Protein AF-0000000076685102 (afdb_homodimer)

Structure (mmCIF, N/CA/C/O backbone):
data_AF-0000000076685102-model_v1
#
loop_
_entity.id
_entity.type
_entity.pdbx_description
1 polymer Monooxygenase
#
loop_
_atom_site.group_PDB
_atom_site.id
_atom_site.type_symbol
_atom_site.label_atom_id
_atom_site.label_alt_id
_atom_site.label_comp_id
_atom_site.label_asym_id
_atom_site.label_entity_id
_atom_site.label_seq_id
_atom_site.pdbx_PDB_ins_code
_atom_site.Cartn_x
_atom_site.Cartn_y
_atom_site.Cartn_z
_atom_site.occupancy
_atom_site.B_iso_or_equiv
_atom_site.auth_seq_id
_atom_site.auth_comp_id
_atom_site.auth_asym_id
_atom_site.auth_atom_id
_atom_site.pdbx_PDB_model_num
ATOM 1 N N . MET A 1 1 ? -17.406 1.762 -2.258 1 85.38 1 MET A N 1
ATOM 2 C CA . MET A 1 1 ? -16.078 2.078 -1.734 1 85.38 1 MET A CA 1
ATOM 3 C C . MET A 1 1 ? -15.062 1.034 -2.174 1 85.38 1 MET A C 1
ATOM 5 O O . MET A 1 1 ? -15.305 -0.168 -2.062 1 85.38 1 MET A O 1
ATOM 9 N N . SER A 1 2 ? -14.031 1.399 -2.789 1 97.19 2 SER A N 1
ATOM 10 C CA . SER A 1 2 ? -13.062 0.406 -3.24 1 97.19 2 SER A CA 1
ATOM 11 C C . SER A 1 2 ? -12.25 -0.15 -2.072 1 97.19 2 SER A C 1
ATOM 13 O O . SER A 1 2 ? -12.305 0.388 -0.964 1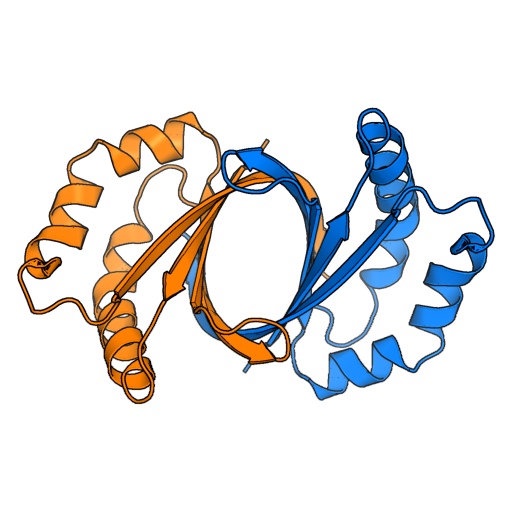 97.19 2 SER A O 1
ATOM 15 N N . ILE A 1 3 ? -11.695 -1.31 -2.287 1 98.69 3 ILE A N 1
ATOM 16 C CA . ILE A 1 3 ? -10.906 -1.946 -1.239 1 98.69 3 ILE A CA 1
ATOM 17 C C . ILE A 1 3 ? -9.516 -2.27 -1.77 1 98.69 3 ILE A C 1
ATOM 19 O O . ILE A 1 3 ? -9.312 -2.375 -2.982 1 98.69 3 ILE A O 1
ATOM 23 N N . VAL A 1 4 ? -8.617 -2.34 -0.842 1 98.75 4 VAL A N 1
ATOM 24 C CA . VAL A 1 4 ? -7.242 -2.711 -1.148 1 98.75 4 VAL A CA 1
ATOM 25 C C . VAL A 1 4 ? -6.863 -3.975 -0.38 1 98.75 4 VAL A C 1
ATOM 27 O O . VAL A 1 4 ? -7.191 -4.113 0.801 1 98.75 4 VAL A O 1
ATOM 30 N N . LYS A 1 5 ? -6.289 -4.926 -1.067 1 98.5 5 LYS A N 1
ATOM 31 C CA . LYS A 1 5 ? -5.645 -6.098 -0.487 1 98.5 5 LYS A CA 1
ATOM 32 C C . LYS A 1 5 ? -4.137 -6.07 -0.718 1 98.5 5 LYS A C 1
ATOM 34 O O . LYS A 1 5 ? -3.682 -5.926 -1.854 1 98.5 5 LYS A O 1
ATOM 39 N N . ILE A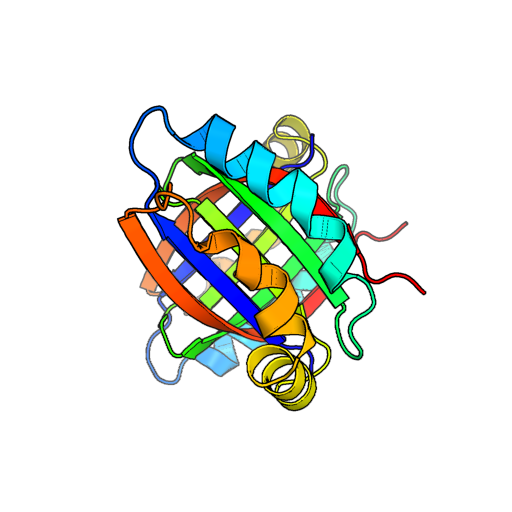 1 6 ? -3.396 -6.098 0.384 1 98.62 6 ILE A N 1
ATOM 40 C CA . ILE A 1 6 ? -1.944 -6.184 0.283 1 98.62 6 ILE A CA 1
ATOM 41 C C . ILE A 1 6 ? -1.476 -7.555 0.764 1 98.62 6 ILE A C 1
ATOM 43 O O . ILE A 1 6 ? -1.677 -7.914 1.926 1 98.62 6 ILE A O 1
ATOM 47 N N . ASN A 1 7 ? -0.924 -8.32 -0.13 1 97.75 7 ASN A N 1
ATOM 48 C CA . ASN A 1 7 ? -0.204 -9.523 0.281 1 97.75 7 ASN A CA 1
ATOM 49 C C . ASN A 1 7 ? 1.263 -9.219 0.579 1 97.75 7 ASN A C 1
ATOM 51 O O . ASN A 1 7 ? 2.035 -8.914 -0.33 1 97.75 7 ASN A O 1
ATOM 55 N N . ALA A 1 8 ? 1.642 -9.273 1.829 1 98.31 8 ALA A N 1
ATOM 56 C CA . ALA A 1 8 ? 3.025 -9.078 2.25 1 98.31 8 ALA A CA 1
ATOM 57 C C . ALA A 1 8 ? 3.797 -10.391 2.244 1 98.31 8 ALA A C 1
ATOM 59 O O . ALA A 1 8 ? 3.549 -11.266 3.076 1 98.31 8 ALA A O 1
ATOM 60 N N . ILE A 1 9 ? 4.754 -10.477 1.364 1 97.62 9 ILE A N 1
ATOM 61 C CA . ILE A 1 9 ? 5.398 -11.766 1.136 1 97.62 9 ILE A CA 1
ATOM 62 C C . ILE A 1 9 ? 6.852 -11.703 1.601 1 97.62 9 ILE A C 1
ATOM 64 O O . ILE A 1 9 ? 7.57 -10.75 1.286 1 97.62 9 ILE A O 1
ATOM 68 N N . THR A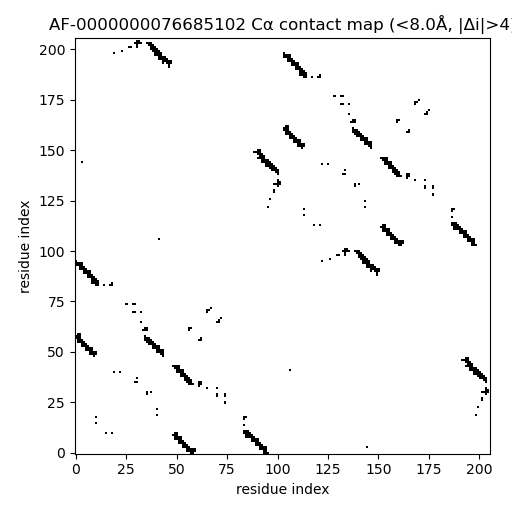 1 10 ? 7.227 -12.68 2.412 1 97.88 10 THR A N 1
ATOM 69 C CA . THR A 1 10 ? 8.617 -12.844 2.832 1 97.88 10 THR A CA 1
ATOM 70 C C . THR A 1 10 ? 9.422 -13.578 1.765 1 97.88 10 THR A C 1
ATOM 72 O O . THR A 1 10 ? 9.086 -14.703 1.394 1 97.88 10 THR A O 1
ATOM 75 N N . VAL A 1 11 ? 10.406 -12.898 1.296 1 97 11 VAL A N 1
ATOM 76 C CA . VAL A 1 11 ? 11.25 -13.438 0.236 1 97 11 VAL A CA 1
ATOM 77 C C . VAL A 1 11 ? 12.688 -13.547 0.729 1 97 11 VAL A C 1
ATOM 79 O O . VAL A 1 11 ? 13.289 -12.539 1.128 1 97 11 VAL A O 1
ATOM 82 N N . PRO A 1 12 ? 13.234 -14.719 0.733 1 94.56 12 PRO A N 1
ATOM 83 C CA . PRO A 1 12 ? 14.625 -14.875 1.169 1 94.56 12 PRO A CA 1
ATOM 84 C C . PRO A 1 12 ? 15.594 -14.023 0.349 1 94.56 12 PRO A C 1
ATOM 86 O O . PRO A 1 12 ? 15.336 -13.742 -0.823 1 94.56 12 PRO A O 1
ATOM 89 N N . GLU A 1 13 ? 16.688 -13.773 1.091 1 92 13 GLU A N 1
ATOM 90 C CA . GLU A 1 13 ? 17.719 -13.008 0.413 1 92 13 GLU A CA 1
ATOM 91 C C . GLU A 1 13 ? 18.156 -13.688 -0.882 1 92 13 GLU A C 1
ATOM 93 O O . GLU A 1 13 ? 18.344 -14.906 -0.919 1 92 13 GLU A O 1
ATOM 98 N N . GLY A 1 14 ? 18.234 -12.922 -1.984 1 92.88 14 GLY A N 1
ATOM 99 C CA . GLY A 1 14 ? 18.703 -13.445 -3.258 1 92.88 14 GLY A CA 1
ATOM 100 C C . GLY A 1 14 ? 17.578 -13.969 -4.141 1 92.88 14 GLY A C 1
ATOM 101 O O . GLY A 1 14 ? 17.812 -14.32 -5.301 1 92.88 14 GLY A O 1
ATOM 102 N N . SER A 1 15 ? 16.359 -13.977 -3.615 1 94.69 15 SER A N 1
ATOM 103 C CA . SER A 1 15 ? 15.266 -14.57 -4.367 1 94.69 15 SER A CA 1
ATOM 104 C C . SER A 1 15 ? 14.352 -13.5 -4.953 1 94.69 15 SER A C 1
ATOM 106 O O . SER A 1 15 ? 13.328 -13.82 -5.566 1 94.69 15 SER A O 1
ATOM 108 N N . GLY A 1 16 ? 14.68 -12.297 -4.777 1 95.44 16 GLY A N 1
ATOM 109 C CA . GLY A 1 16 ? 13.844 -11.195 -5.234 1 95.44 16 GLY A CA 1
ATOM 110 C C . GLY A 1 16 ? 13.648 -11.18 -6.738 1 95.44 16 GLY A C 1
ATOM 111 O O . GLY A 1 16 ? 12.523 -11.031 -7.223 1 95.44 16 GLY A O 1
ATOM 112 N N . GLU A 1 17 ? 14.719 -11.367 -7.453 1 95.19 17 GLU A N 1
ATOM 113 C CA . GLU A 1 17 ? 14.672 -11.328 -8.914 1 95.19 17 GLU A CA 1
ATOM 114 C C . GLU A 1 17 ? 13.766 -12.422 -9.461 1 95.19 17 GLU A C 1
ATOM 116 O O . GLU A 1 17 ? 13 -12.188 -10.406 1 95.19 17 GLU A O 1
ATOM 121 N N . GLU A 1 18 ? 13.945 -13.586 -8.922 1 94.5 18 GLU A N 1
ATOM 122 C CA . GLU A 1 18 ? 13.102 -14.688 -9.367 1 94.5 18 GLU A CA 1
ATOM 123 C C . GLU A 1 18 ? 11.625 -14.398 -9.094 1 94.5 18 GLU A C 1
ATOM 125 O O . GLU A 1 18 ? 10.766 -14.664 -9.938 1 94.5 18 GLU A O 1
ATOM 130 N N . LEU A 1 19 ? 11.32 -13.875 -7.941 1 95 19 LEU A N 1
ATOM 131 C CA . LEU A 1 19 ? 9.953 -13.492 -7.621 1 95 19 LEU A CA 1
ATOM 132 C C . LEU A 1 19 ? 9.406 -12.516 -8.664 1 95 19 LEU A C 1
ATOM 134 O O . LEU A 1 19 ? 8.305 -12.711 -9.188 1 95 19 LEU A O 1
ATOM 138 N N . GLU A 1 20 ? 10.148 -11.469 -8.922 1 96.19 20 GLU A N 1
ATOM 139 C CA . GLU A 1 20 ? 9.719 -10.43 -9.844 1 96.19 20 GLU A CA 1
ATOM 140 C C . GLU A 1 20 ? 9.484 -11 -11.242 1 96.19 20 GLU A C 1
ATOM 142 O O . GLU A 1 20 ? 8.523 -10.625 -11.914 1 96.19 20 GLU A O 1
ATOM 147 N N . ARG A 1 21 ? 10.305 -11.914 -11.672 1 92.75 21 ARG A N 1
ATOM 148 C CA . ARG A 1 21 ? 10.141 -12.555 -12.977 1 92.75 21 ARG A CA 1
ATOM 149 C C . ARG A 1 21 ? 8.828 -13.328 -13.047 1 92.75 21 ARG A C 1
ATOM 151 O O . ARG A 1 21 ? 8.117 -13.273 -14.047 1 92.75 21 ARG A O 1
ATOM 158 N N . ARG A 1 22 ? 8.586 -14.008 -12.023 1 90.19 22 ARG A N 1
ATOM 159 C CA . ARG A 1 22 ? 7.363 -14.805 -12 1 90.19 22 ARG A CA 1
ATOM 160 C C . ARG A 1 22 ? 6.125 -13.914 -12.062 1 90.19 22 ARG A C 1
ATOM 162 O O . ARG A 1 22 ? 5.164 -14.234 -12.766 1 90.19 22 ARG A O 1
ATOM 169 N N . PHE A 1 23 ? 6.105 -12.891 -11.305 1 90.69 23 PHE A N 1
ATOM 170 C CA . PHE A 1 23 ? 4.961 -11.984 -11.305 1 90.69 23 PHE A CA 1
ATOM 171 C C . PHE A 1 23 ? 4.789 -11.328 -12.664 1 90.69 23 PHE A C 1
ATOM 173 O O . PHE A 1 23 ? 3.666 -11.125 -13.125 1 90.69 23 PHE A O 1
ATOM 180 N N . ALA A 1 24 ? 5.875 -10.977 -13.297 1 89 24 ALA A N 1
ATOM 181 C CA . ALA A 1 24 ? 5.809 -10.367 -14.625 1 89 24 ALA A CA 1
ATOM 182 C C . ALA A 1 24 ? 5.129 -11.305 -15.625 1 89 24 ALA A C 1
ATOM 184 O O . ALA A 1 24 ? 4.402 -10.852 -16.516 1 89 24 ALA A O 1
ATOM 185 N N . GLY A 1 25 ? 5.312 -12.57 -15.484 1 83.81 25 GLY A N 1
ATOM 186 C CA . GLY A 1 25 ? 4.727 -13.555 -16.391 1 83.81 25 GLY A CA 1
ATOM 187 C C . GLY A 1 25 ? 3.246 -13.773 -16.141 1 83.81 25 GLY A C 1
ATOM 188 O O . GLY A 1 25 ? 2.529 -14.227 -17.047 1 83.81 25 GLY A O 1
ATOM 189 N N . ASN A 1 26 ? 2.754 -13.43 -14.953 1 80 26 ASN A N 1
ATOM 190 C CA . ASN A 1 26 ? 1.376 -13.734 -14.578 1 80 26 ASN A CA 1
ATOM 191 C C . ASN A 1 26 ? 0.511 -12.477 -14.547 1 80 26 ASN A C 1
ATOM 193 O O . ASN A 1 26 ? -0.708 -12.562 -14.391 1 80 26 ASN A O 1
ATOM 197 N N . ALA A 1 27 ? 1.064 -11.367 -14.695 1 76.12 27 ALA A N 1
ATOM 198 C CA . ALA A 1 27 ? 0.397 -10.078 -14.516 1 76.12 27 ALA A CA 1
ATOM 199 C C . ALA A 1 27 ? -0.755 -9.914 -15.508 1 76.12 27 ALA A C 1
ATOM 201 O O . ALA A 1 27 ? -1.788 -9.328 -15.172 1 76.12 27 ALA A O 1
ATOM 202 N N . SER A 1 28 ? -0.699 -10.453 -16.625 1 76 28 SER A N 1
ATOM 203 C CA . SER A 1 28 ? -1.699 -10.266 -17.672 1 76 28 SER A CA 1
ATOM 204 C C . SER A 1 28 ? -2.988 -11.008 -17.344 1 76 28 SER A C 1
ATOM 206 O O . SER A 1 28 ? -4.07 -10.609 -17.781 1 76 28 SER A O 1
ATOM 208 N N . LYS A 1 29 ? -2.99 -11.977 -16.531 1 78.56 29 LYS A N 1
ATOM 209 C CA . LYS A 1 29 ? -4.148 -12.828 -16.281 1 78.56 29 LYS A CA 1
ATOM 210 C C . LYS A 1 29 ? -5.168 -12.133 -15.383 1 78.56 29 LYS A C 1
ATOM 212 O O . LYS A 1 29 ? -6.371 -12.375 -15.492 1 78.56 29 LYS A O 1
ATOM 217 N N . ILE A 1 30 ? -4.777 -11.195 -14.656 1 84.06 30 ILE A N 1
ATOM 218 C CA . ILE A 1 30 ? -5.66 -10.617 -13.648 1 84.06 30 ILE A CA 1
ATOM 219 C C . ILE A 1 30 ? -6.312 -9.352 -14.203 1 84.06 30 ILE A C 1
ATOM 221 O O . ILE A 1 30 ? -7.34 -8.898 -13.688 1 84.06 30 ILE A O 1
ATOM 225 N N . SER A 1 31 ? -5.809 -8.812 -15.266 1 87.06 31 SER A N 1
ATOM 226 C CA . SER A 1 31 ? -6.223 -7.508 -15.766 1 87.06 31 SER A CA 1
ATOM 227 C C . SER A 1 31 ? -7.637 -7.551 -16.328 1 87.06 31 SER A C 1
ATOM 229 O O . SER A 1 31 ? -8.273 -6.508 -16.516 1 87.06 31 SER A O 1
ATOM 231 N N . GLN A 1 32 ? -8.164 -8.734 -16.516 1 87.38 32 GLN A N 1
ATOM 232 C CA . GLN A 1 32 ? -9.477 -8.852 -17.141 1 87.38 32 GLN A CA 1
ATOM 233 C C . GLN A 1 32 ? -10.531 -9.289 -16.125 1 87.38 32 GLN A C 1
ATOM 235 O O . GLN A 1 32 ? -11.703 -9.469 -16.484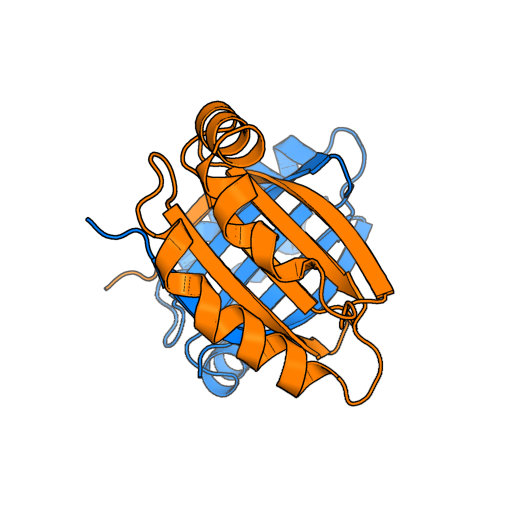 1 87.38 32 GLN A O 1
ATOM 240 N N . VAL A 1 33 ? -10.148 -9.414 -15.008 1 90.19 33 VAL A N 1
ATOM 241 C CA . VAL A 1 33 ? -11.078 -9.867 -13.977 1 90.19 33 VAL A CA 1
ATOM 242 C C . VAL A 1 33 ? -12.047 -8.742 -13.625 1 90.19 33 VAL A C 1
ATOM 244 O O . VAL A 1 33 ? -11.625 -7.629 -13.32 1 90.19 33 VAL A O 1
ATOM 247 N N . PRO A 1 34 ? -13.352 -9.047 -13.648 1 93.38 34 PRO A N 1
ATOM 248 C CA . PRO A 1 34 ? -14.328 -8.023 -13.281 1 93.38 34 PRO A CA 1
ATOM 249 C C . PRO A 1 34 ? -14.086 -7.457 -11.883 1 93.38 34 PRO A C 1
ATOM 251 O O . PRO A 1 34 ? -13.875 -8.211 -10.938 1 93.38 34 PRO A O 1
ATOM 254 N N . GLY A 1 35 ? -14.18 -6.129 -11.828 1 95.62 35 GLY A N 1
ATOM 255 C CA . GLY A 1 35 ? -14.031 -5.457 -10.547 1 95.62 35 GLY A CA 1
ATOM 256 C C . GLY A 1 35 ? -12.586 -5.195 -10.18 1 95.62 35 GLY A C 1
ATOM 257 O O . GLY A 1 35 ? -12.305 -4.488 -9.211 1 95.62 35 GLY A O 1
ATOM 258 N N . PHE A 1 36 ? -11.711 -5.781 -10.93 1 95.5 36 PHE A N 1
ATOM 259 C CA . PHE A 1 36 ? -10.289 -5.512 -10.75 1 95.5 36 PHE A CA 1
ATOM 260 C C . PHE A 1 36 ? -9.953 -4.086 -11.172 1 95.5 36 PHE A C 1
ATOM 262 O O . PHE A 1 36 ? -10.375 -3.629 -12.234 1 95.5 36 PHE A O 1
ATOM 269 N N . VAL A 1 37 ? -9.203 -3.344 -10.266 1 96.62 37 VAL A N 1
ATOM 270 C CA . VAL A 1 37 ? -8.836 -1.964 -10.562 1 96.62 37 VAL A CA 1
ATOM 271 C C . VAL A 1 37 ? -7.363 -1.895 -10.969 1 96.62 37 VAL A C 1
ATOM 273 O O . VAL A 1 37 ? -7.012 -1.245 -11.953 1 96.62 37 VAL A O 1
ATOM 276 N N . GLY A 1 38 ? -6.516 -2.629 -10.227 1 95.25 38 GLY A N 1
ATOM 277 C CA . GLY A 1 38 ? -5.098 -2.629 -10.555 1 95.25 38 GLY A CA 1
ATOM 278 C C . GLY A 1 38 ? -4.254 -3.375 -9.539 1 95.25 38 GLY A C 1
ATOM 279 O O . GLY A 1 38 ? -4.75 -3.77 -8.477 1 95.25 38 GLY A O 1
ATOM 280 N N . PHE A 1 39 ? -3.082 -3.52 -9.953 1 93.62 39 PHE A N 1
ATOM 281 C CA . PHE A 1 39 ? -2.131 -4.273 -9.148 1 93.62 39 PHE A CA 1
ATOM 282 C C . PHE A 1 39 ? -0.732 -3.676 -9.258 1 93.62 39 PHE A C 1
ATOM 284 O O . PHE A 1 39 ? -0.341 -3.203 -10.328 1 93.62 39 PHE A O 1
ATOM 291 N N . GLN A 1 40 ? 0.047 -3.588 -8.148 1 97.12 40 GLN A N 1
ATOM 292 C CA . GLN A 1 40 ? 1.463 -3.234 -8.156 1 97.12 40 GLN A CA 1
ATOM 293 C C . GLN A 1 40 ? 2.287 -4.242 -7.363 1 97.12 40 GLN A C 1
ATOM 295 O O . GLN A 1 40 ? 1.863 -4.699 -6.297 1 97.12 40 GLN A O 1
ATOM 300 N N . LEU A 1 41 ? 3.367 -4.68 -7.945 1 97.5 41 LEU A N 1
ATOM 301 C CA . LE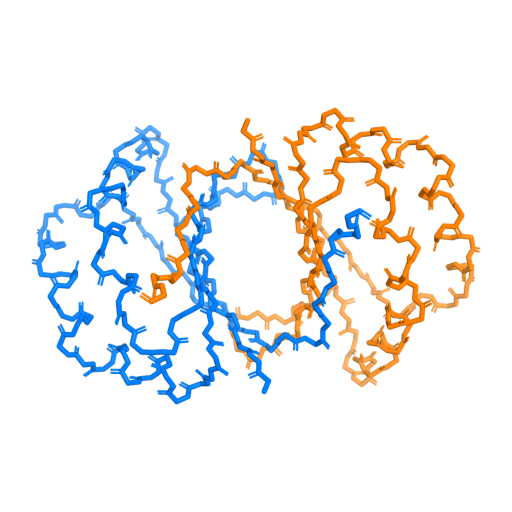U A 1 41 ? 4.41 -5.348 -7.176 1 97.5 41 LEU A CA 1
ATOM 302 C C . LEU A 1 41 ? 5.414 -4.336 -6.629 1 97.5 41 LEU A C 1
ATOM 304 O O . LEU A 1 41 ? 6.062 -3.621 -7.391 1 97.5 41 LEU A O 1
ATOM 308 N N . LEU A 1 42 ? 5.562 -4.285 -5.285 1 98.5 42 LEU A N 1
ATOM 309 C CA . LEU A 1 42 ? 6.395 -3.297 -4.602 1 98.5 42 LEU A CA 1
ATOM 310 C C . LEU A 1 42 ? 7.602 -3.961 -3.949 1 98.5 42 LEU A C 1
ATOM 312 O O . LEU A 1 42 ? 7.445 -4.836 -3.094 1 98.5 42 LEU A O 1
ATOM 316 N N . ARG A 1 43 ? 8.758 -3.582 -4.367 1 98.5 43 ARG A N 1
ATOM 317 C CA . ARG A 1 43 ? 10 -4.07 -3.777 1 98.5 43 ARG A CA 1
ATOM 318 C C . ARG A 1 43 ? 10.43 -3.193 -2.605 1 98.5 43 ARG A C 1
ATOM 320 O O . ARG A 1 43 ? 10.602 -1.983 -2.758 1 98.5 43 ARG A O 1
ATOM 327 N N . PRO A 1 44 ? 10.633 -3.836 -1.446 1 98.31 44 PRO A N 1
ATOM 328 C CA . PRO A 1 44 ? 11.047 -3.02 -0.302 1 98.31 44 PRO A CA 1
ATOM 329 C C . PRO A 1 44 ? 12.43 -2.41 -0.48 1 98.31 44 PRO A C 1
ATOM 331 O O . PRO A 1 44 ? 13.352 -3.084 -0.948 1 98.31 44 PRO A O 1
ATOM 334 N N . THR A 1 45 ? 12.539 -1.137 -0.033 1 98.06 45 THR A N 1
ATOM 335 C CA . THR A 1 45 ? 13.836 -0.477 -0.129 1 98.06 45 THR A CA 1
ATOM 336 C C . THR A 1 45 ? 14.273 0.054 1.233 1 98.06 45 THR A C 1
ATOM 338 O O . THR A 1 45 ? 15.461 0.318 1.451 1 98.06 45 THR A O 1
ATOM 341 N N . ALA A 1 46 ? 13.398 0.318 2.156 1 97.88 46 ALA A N 1
ATOM 342 C CA . ALA A 1 46 ? 13.703 0.753 3.518 1 97.88 46 ALA A CA 1
ATOM 343 C C . ALA A 1 46 ? 12.477 0.625 4.418 1 97.88 46 ALA A C 1
ATOM 345 O O . ALA A 1 46 ? 11.344 0.797 3.965 1 97.88 46 ALA A O 1
ATOM 346 N N . GLY A 1 47 ? 12.625 0.297 5.742 1 97.62 47 GLY A N 1
ATOM 347 C CA . GLY A 1 47 ? 11.555 0.266 6.73 1 97.62 47 GLY A CA 1
ATOM 348 C C . GLY A 1 47 ? 10.742 -1.013 6.688 1 97.62 47 GLY A C 1
ATOM 349 O O . GLY A 1 47 ? 9.93 -1.27 7.586 1 97.62 47 GLY A O 1
ATOM 350 N N . GLU A 1 48 ? 10.781 -1.812 5.684 1 97.12 48 GLU A N 1
ATOM 351 C CA . GLU A 1 48 ? 10.102 -3.076 5.414 1 97.12 48 GLU A CA 1
ATOM 352 C C . GLU A 1 48 ? 11.023 -4.039 4.664 1 97.12 48 GLU A C 1
ATOM 354 O O . GLU A 1 48 ? 11.891 -3.611 3.902 1 97.12 48 GLU A O 1
ATOM 359 N N . SER A 1 49 ? 10.852 -5.336 4.965 1 97.31 49 SER A N 1
ATOM 360 C CA . SER A 1 49 ? 11.695 -6.305 4.27 1 97.31 49 SER A CA 1
ATOM 361 C C . SER A 1 49 ? 10.875 -7.168 3.318 1 97.31 49 SER A C 1
ATOM 363 O O . SER A 1 49 ? 11.43 -7.824 2.432 1 97.31 49 SER A O 1
ATOM 365 N N . ARG A 1 50 ? 9.68 -7.129 3.525 1 98 50 ARG A N 1
ATOM 366 C CA . ARG A 1 50 ? 8.805 -7.957 2.697 1 98 50 ARG A CA 1
ATOM 367 C C . ARG A 1 50 ? 8.438 -7.238 1.404 1 98 50 ARG A C 1
ATOM 369 O O . ARG A 1 50 ? 8.352 -6.008 1.372 1 98 50 ARG A O 1
ATOM 376 N N . TYR A 1 51 ? 8.203 -8.039 0.386 1 98.62 51 TYR A N 1
ATOM 377 C CA . TYR A 1 51 ? 7.539 -7.523 -0.807 1 98.62 51 TYR A CA 1
ATOM 378 C C . TYR A 1 51 ? 6.051 -7.293 -0.549 1 98.62 51 TYR A C 1
ATOM 380 O O . TYR A 1 51 ? 5.41 -8.078 0.158 1 98.62 51 TYR A O 1
ATOM 388 N N . PHE A 1 52 ? 5.527 -6.234 -1.135 1 98.69 52 PHE A N 1
ATOM 389 C CA . PHE A 1 52 ? 4.086 -6.02 -1.09 1 98.69 52 PHE A CA 1
ATOM 390 C C . PHE A 1 52 ? 3.467 -6.219 -2.467 1 98.69 52 PHE A C 1
ATOM 392 O O . PHE A 1 52 ? 3.893 -5.594 -3.441 1 98.69 52 PHE A O 1
ATOM 399 N N . VAL A 1 53 ? 2.535 -7.105 -2.557 1 97.06 53 VAL A N 1
ATOM 400 C CA . VAL A 1 53 ? 1.629 -7.18 -3.697 1 97.06 53 VAL A CA 1
ATOM 401 C C . VAL A 1 53 ? 0.364 -6.375 -3.406 1 97.06 53 VAL A C 1
ATOM 403 O O . VAL A 1 53 ? -0.526 -6.844 -2.691 1 97.06 53 VAL A O 1
ATOM 406 N N . PHE A 1 54 ? 0.327 -5.184 -3.975 1 98.12 54 PHE A N 1
ATOM 407 C CA . PHE A 1 54 ? -0.782 -4.258 -3.789 1 98.12 54 PHE A CA 1
ATOM 408 C C . PHE A 1 54 ? -1.848 -4.465 -4.859 1 98.12 54 PHE A C 1
ATOM 410 O O . PHE A 1 54 ? -1.568 -4.344 -6.055 1 98.12 54 PHE A O 1
ATOM 417 N N . THR A 1 55 ? -3.109 -4.809 -4.438 1 97.31 55 THR A N 1
ATOM 418 C CA . THR A 1 55 ? -4.207 -4.957 -5.383 1 97.31 55 THR A CA 1
ATOM 419 C C . THR A 1 55 ? -5.414 -4.133 -4.941 1 97.31 55 THR A C 1
ATOM 421 O O . THR A 1 55 ? -5.762 -4.113 -3.76 1 97.31 55 THR A O 1
ATOM 424 N N . GLU A 1 56 ? -5.988 -3.457 -5.859 1 98.06 56 GLU A N 1
ATOM 425 C CA . GLU A 1 56 ? -7.203 -2.688 -5.605 1 98.06 56 GLU A CA 1
ATOM 426 C C . GLU A 1 56 ? -8.391 -3.254 -6.379 1 98.06 56 GLU A C 1
ATOM 428 O O . GLU A 1 56 ? -8.25 -3.637 -7.543 1 98.06 56 GLU A O 1
ATOM 433 N N . TRP A 1 57 ? -9.555 -3.273 -5.723 1 97.75 57 TRP A N 1
ATOM 434 C CA . TRP A 1 57 ? -10.797 -3.832 -6.254 1 97.75 57 TRP A CA 1
ATOM 435 C C . TRP A 1 57 ? -11.969 -2.881 -6.027 1 97.75 57 TRP A C 1
ATOM 437 O O . TRP A 1 57 ? -11.977 -2.123 -5.055 1 97.75 57 TRP A O 1
ATOM 447 N N . GLU A 1 58 ? -12.922 -2.975 -6.887 1 97.81 58 GLU A N 1
ATOM 448 C CA . GLU A 1 58 ? -14.094 -2.107 -6.809 1 97.81 58 GLU A CA 1
ATOM 449 C C . GLU A 1 58 ? -14.922 -2.406 -5.566 1 97.81 58 GLU A C 1
ATOM 451 O O . GLU A 1 58 ? -15.641 -1.535 -5.066 1 97.81 58 GLU A O 1
ATOM 456 N N . SER A 1 59 ? -14.898 -3.635 -5.172 1 97.62 59 SER A N 1
ATOM 457 C CA . SER A 1 59 ? -15.68 -4.039 -4.008 1 97.62 59 SER A CA 1
ATOM 458 C C . SER A 1 59 ? -15.125 -5.32 -3.389 1 97.62 59 SER A C 1
ATOM 460 O O . SER A 1 59 ? -14.359 -6.043 -4.027 1 97.62 59 SER A O 1
ATOM 462 N N . GLU A 1 60 ? -15.547 -5.539 -2.135 1 97.44 60 GLU A N 1
ATOM 463 C CA . GLU A 1 60 ? -15.211 -6.801 -1.485 1 97.44 60 GLU A CA 1
ATOM 464 C C . GLU A 1 60 ? -15.781 -7.988 -2.258 1 97.44 60 GLU A C 1
ATOM 466 O O . GLU A 1 60 ? -15.133 -9.023 -2.379 1 97.44 60 GLU A O 1
ATOM 471 N N . GLU A 1 61 ? -16.953 -7.832 -2.787 1 97.12 61 GLU A N 1
ATOM 472 C CA . GLU A 1 61 ? -17.609 -8.906 -3.535 1 97.12 61 GLU A CA 1
ATOM 473 C C . GLU A 1 61 ? -16.797 -9.281 -4.773 1 97.12 61 GLU A C 1
ATOM 475 O O . GLU A 1 61 ? -16.672 -10.469 -5.098 1 97.12 61 GLU A O 1
ATOM 480 N N . ALA A 1 62 ? -16.328 -8.281 -5.484 1 96.25 62 ALA A N 1
ATOM 481 C CA . ALA A 1 62 ? -15.516 -8.547 -6.668 1 96.25 62 ALA A CA 1
ATOM 482 C C . ALA A 1 62 ? -14.25 -9.312 -6.309 1 96.25 62 ALA A C 1
ATOM 484 O O . ALA A 1 62 ? -13.883 -10.273 -6.988 1 96.25 62 ALA A O 1
ATOM 485 N N . TYR A 1 63 ? -13.617 -8.906 -5.277 1 96.38 63 TYR A N 1
ATOM 486 C CA . TYR A 1 63 ? -12.422 -9.594 -4.805 1 96.38 63 TYR A CA 1
ATOM 487 C C . TYR A 1 63 ? -12.727 -11.039 -4.445 1 96.38 63 TYR A C 1
ATOM 489 O O . TYR A 1 63 ? -12.008 -11.953 -4.852 1 96.38 63 TYR A O 1
ATOM 497 N N . ASP A 1 64 ? -13.781 -11.227 -3.697 1 96.19 64 ASP A N 1
ATOM 498 C CA . ASP A 1 64 ? -14.164 -12.562 -3.246 1 96.19 64 ASP A CA 1
ATOM 499 C C . ASP A 1 64 ? -14.492 -13.469 -4.43 1 96.19 64 ASP A C 1
ATOM 501 O O . ASP A 1 64 ? -14.148 -14.656 -4.422 1 96.19 64 ASP A O 1
ATOM 505 N N . ALA A 1 65 ? -15.18 -12.945 -5.383 1 94.44 65 ALA A N 1
ATOM 506 C CA . ALA A 1 65 ? -15.516 -13.711 -6.582 1 94.44 65 ALA A CA 1
ATOM 507 C C . ALA A 1 65 ? -14.25 -14.188 -7.297 1 94.44 65 ALA A C 1
ATOM 509 O O . ALA A 1 65 ? -14.195 -15.32 -7.773 1 94.44 65 ALA A O 1
ATOM 510 N N . TRP A 1 66 ? -13.297 -13.312 -7.363 1 93.62 66 TRP A N 1
ATOM 511 C CA . TRP A 1 66 ? -12.039 -13.68 -7.992 1 93.62 66 TRP A CA 1
ATOM 512 C C . TRP A 1 66 ? -11.297 -14.727 -7.164 1 93.62 66 TRP A C 1
ATOM 514 O O . TRP A 1 66 ? -10.883 -15.766 -7.684 1 93.62 66 TRP A O 1
ATOM 524 N N . ARG A 1 67 ? -11.164 -14.445 -5.91 1 93.38 67 ARG A N 1
ATOM 525 C CA . ARG A 1 67 ? -10.359 -15.273 -5.012 1 93.38 67 ARG A CA 1
ATOM 526 C C . ARG A 1 67 ? -10.914 -16.703 -4.941 1 93.38 67 ARG A C 1
ATOM 528 O O . ARG A 1 67 ? -10.156 -17.656 -4.805 1 93.38 67 ARG A O 1
ATOM 535 N N . ASN A 1 68 ? -12.211 -16.828 -5.109 1 91.75 68 ASN A N 1
ATOM 536 C CA . ASN A 1 68 ? -12.867 -18.125 -4.988 1 91.75 68 ASN A CA 1
ATOM 537 C C . ASN A 1 68 ? -13.188 -18.719 -6.355 1 91.75 68 ASN A C 1
ATOM 539 O O . ASN A 1 68 ? -13.789 -19.797 -6.441 1 91.75 68 ASN A O 1
ATOM 543 N N . GLY A 1 69 ? -12.828 -18.094 -7.352 1 86.19 69 GLY A N 1
ATOM 544 C CA . GLY A 1 69 ? -13.234 -18.5 -8.688 1 86.19 69 GLY A CA 1
ATOM 545 C C . GLY A 1 69 ? -12.109 -19.125 -9.492 1 86.19 69 GLY A C 1
ATOM 546 O O . GLY A 1 69 ? -11.039 -19.406 -8.945 1 86.19 69 GLY A O 1
ATOM 547 N N . HIS A 1 70 ? -12.445 -19.375 -10.727 1 76.75 70 HIS A N 1
ATOM 548 C CA . HIS A 1 70 ? -11.562 -20.094 -11.656 1 76.75 70 HIS A CA 1
ATOM 549 C C . HIS A 1 70 ? -10.328 -19.266 -11.984 1 76.75 70 HIS A C 1
ATOM 551 O O . HIS A 1 70 ? -9.234 -19.812 -12.141 1 76.75 70 HIS A O 1
ATOM 557 N N . ALA A 1 71 ? -10.547 -18.016 -12.039 1 75.69 71 ALA A N 1
ATOM 558 C CA . ALA A 1 71 ? -9.453 -17.141 -12.438 1 75.69 71 ALA A CA 1
ATOM 559 C C . ALA A 1 71 ? -8.297 -17.234 -11.445 1 75.69 71 ALA A C 1
ATOM 561 O O . ALA A 1 71 ? -7.129 -17.25 -11.844 1 75.69 71 ALA A O 1
ATOM 562 N N . PHE A 1 72 ? -8.664 -17.281 -10.25 1 81.38 72 PHE A N 1
ATOM 563 C CA . PHE A 1 72 ? -7.656 -17.438 -9.203 1 81.38 72 PHE A CA 1
ATOM 564 C C . PHE A 1 72 ? -6.938 -18.781 -9.344 1 81.38 72 PHE A C 1
ATOM 566 O O . PHE A 1 72 ? -5.707 -18.828 -9.32 1 81.38 72 PHE A O 1
ATOM 573 N N . LYS A 1 73 ? -7.684 -19.797 -9.516 1 77 73 LYS A N 1
ATOM 574 C CA . LYS A 1 73 ? -7.113 -21.141 -9.648 1 77 73 LYS A CA 1
ATOM 575 C C . LYS A 1 73 ? -6.184 -21.219 -10.859 1 77 73 LYS A C 1
ATOM 577 O O . LYS A 1 73 ? -5.109 -21.812 -10.781 1 77 73 LYS A O 1
ATOM 582 N N . LYS A 1 74 ? -6.574 -20.656 -11.883 1 73.75 74 LYS A N 1
ATOM 583 C CA . LYS A 1 74 ? -5.789 -20.672 -13.109 1 73.75 74 LYS A CA 1
ATOM 584 C C . LYS A 1 74 ? -4.473 -19.906 -12.938 1 73.75 74 LYS A C 1
ATOM 586 O O . LYS A 1 74 ? -3.424 -20.359 -13.398 1 73.75 74 LYS A O 1
ATOM 591 N N . SER A 1 75 ? -4.535 -18.812 -12.266 1 71.25 75 SER A N 1
ATOM 592 C CA . SER A 1 75 ? -3.355 -17.984 -12.062 1 71.25 75 SER A CA 1
ATOM 593 C C . SER A 1 75 ? -2.377 -18.641 -11.094 1 71.25 75 SER A C 1
ATOM 595 O O . SER A 1 75 ? -1.184 -18.328 -11.109 1 71.25 75 SER A O 1
ATOM 597 N N . HIS A 1 76 ? -2.861 -19.594 -10.297 1 73.69 76 HIS A N 1
ATOM 598 C CA . HIS A 1 76 ? -2.016 -20.203 -9.273 1 73.69 76 HIS A CA 1
ATOM 599 C C . HIS A 1 76 ? -1.704 -21.656 -9.594 1 73.69 76 HIS A C 1
ATOM 601 O O . HIS A 1 76 ? -1.112 -22.359 -8.781 1 73.69 76 HIS A O 1
ATOM 607 N N . GLU A 1 77 ? -2.199 -22.125 -10.719 1 63.16 77 GLU A N 1
ATOM 608 C CA . GLU A 1 77 ? -1.96 -23.484 -11.164 1 63.16 77 GLU A CA 1
ATOM 609 C C . GLU A 1 77 ? -0.466 -23.781 -11.281 1 63.16 77 GLU A C 1
ATOM 611 O O . GLU A 1 77 ? -0.012 -24.875 -10.945 1 63.16 77 GLU A O 1
ATOM 616 N N . GLY A 1 78 ? 0.249 -22.828 -11.742 1 57.94 78 GLY A N 1
ATOM 617 C CA . GLY A 1 78 ? 1.663 -23.078 -11.953 1 57.94 78 GLY A CA 1
ATOM 618 C C . GLY A 1 78 ? 2.496 -22.938 -10.695 1 57.94 78 GLY A C 1
ATOM 619 O O . GLY A 1 78 ? 3.725 -23.016 -10.742 1 57.94 78 GLY A O 1
ATOM 620 N N . GLU A 1 79 ? 1.831 -22.516 -9.609 1 57.97 79 GLU A N 1
ATOM 621 C CA . GLU A 1 79 ? 2.555 -22.281 -8.359 1 57.97 79 GLU A CA 1
ATOM 622 C C . GLU A 1 79 ? 3.105 -23.594 -7.789 1 57.97 79 GLU A C 1
ATOM 624 O O . GLU A 1 79 ? 3.732 -23.594 -6.727 1 57.97 79 GLU A O 1
ATOM 629 N N . ARG A 1 80 ? 2.807 -24.781 -8.461 1 57.12 80 ARG A N 1
ATOM 630 C CA . ARG A 1 80 ? 3.35 -26.047 -8.008 1 57.12 80 ARG A CA 1
ATOM 631 C C . ARG A 1 80 ? 4.875 -26.016 -7.988 1 57.12 80 ARG A C 1
ATOM 633 O O . ARG A 1 80 ? 5.508 -26.875 -7.371 1 57.12 80 ARG A O 1
ATOM 640 N N . LYS A 1 81 ? 5.488 -25.062 -8.5 1 63.56 81 LYS A N 1
ATOM 641 C CA . LYS A 1 81 ? 6.945 -24.984 -8.438 1 63.56 81 LYS A CA 1
ATOM 642 C C . LYS A 1 81 ? 7.414 -24.516 -7.066 1 63.56 81 LYS A C 1
ATOM 644 O O . LYS A 1 81 ? 6.609 -24.047 -6.258 1 63.56 81 LYS A O 1
ATOM 649 N N . ALA A 1 82 ? 8.625 -24.75 -6.75 1 75.5 82 ALA A N 1
ATOM 650 C CA . ALA A 1 82 ? 9.258 -24.406 -5.48 1 75.5 82 ALA A CA 1
ATOM 651 C C . ALA A 1 82 ? 8.969 -22.953 -5.113 1 75.5 82 ALA A C 1
ATOM 653 O O . ALA A 1 82 ? 9.367 -22.031 -5.832 1 75.5 82 ALA A O 1
ATOM 654 N N . PRO A 1 83 ? 8.164 -22.797 -4.113 1 84.44 83 PRO A N 1
ATOM 655 C CA . PRO A 1 83 ? 7.828 -21.422 -3.736 1 84.44 83 PRO A CA 1
ATOM 656 C C . PRO A 1 83 ? 9.062 -20.562 -3.453 1 84.44 83 PRO A C 1
ATOM 658 O O . PRO A 1 83 ? 10.039 -21.062 -2.875 1 84.44 83 PRO A O 1
ATOM 661 N N . VAL A 1 84 ? 9.078 -19.422 -4.086 1 90.56 84 VAL A N 1
ATOM 662 C CA . VAL A 1 84 ? 10.141 -18.453 -3.842 1 90.56 84 VAL A CA 1
ATOM 663 C C . VAL A 1 84 ? 9.891 -17.734 -2.514 1 90.56 84 VAL A C 1
ATOM 665 O O . VAL A 1 84 ? 10.844 -17.391 -1.803 1 90.56 84 VAL A O 1
ATOM 668 N N . SER A 1 85 ? 8.664 -17.609 -2.119 1 93.31 85 SER A N 1
ATOM 669 C CA . SER A 1 85 ? 8.289 -16.953 -0.867 1 93.31 85 SER A CA 1
ATOM 670 C C . SER A 1 85 ? 8.234 -17.953 0.281 1 93.31 85 SER A C 1
ATOM 672 O O . SER A 1 85 ? 7.883 -19.125 0.08 1 93.31 85 SER A O 1
ATOM 674 N N . THR A 1 86 ? 8.648 -17.516 1.444 1 93.75 86 THR A N 1
ATOM 675 C CA . THR A 1 86 ? 8.633 -18.375 2.621 1 93.75 86 THR A CA 1
ATOM 676 C C . THR A 1 86 ? 7.527 -17.953 3.582 1 93.75 86 THR A C 1
ATOM 678 O O . THR A 1 86 ? 7.363 -18.562 4.648 1 93.75 86 THR A O 1
ATOM 681 N N . GLY A 1 87 ? 6.852 -16.953 3.363 1 94.25 87 GLY A N 1
ATOM 682 C CA . GLY A 1 87 ? 5.75 -16.469 4.18 1 94.25 87 GLY A CA 1
ATOM 683 C C . GLY A 1 87 ? 4.902 -15.414 3.49 1 94.25 87 GLY A C 1
ATOM 684 O O . GLY A 1 87 ? 5.379 -14.734 2.58 1 94.25 87 GLY A O 1
ATOM 685 N N . ALA A 1 88 ? 3.705 -15.383 3.93 1 95.56 88 ALA A N 1
ATOM 686 C CA . ALA A 1 88 ? 2.775 -14.391 3.391 1 95.56 88 ALA A CA 1
ATOM 687 C C . ALA A 1 88 ? 1.75 -13.977 4.441 1 95.56 88 ALA A C 1
ATOM 689 O O . ALA A 1 88 ? 1.274 -14.805 5.219 1 95.56 88 ALA A O 1
ATOM 690 N N . GLU A 1 89 ? 1.483 -12.695 4.488 1 97.62 89 GLU A N 1
ATOM 691 C CA . GLU A 1 89 ? 0.425 -12.125 5.316 1 97.62 89 GLU A CA 1
ATOM 692 C C . GLU A 1 89 ? -0.495 -11.227 4.496 1 97.62 89 GLU A C 1
ATOM 694 O O . GLU A 1 89 ? -0.026 -10.383 3.738 1 97.62 89 GLU A O 1
ATOM 699 N N . LEU A 1 90 ? -1.761 -11.461 4.645 1 98.38 90 LEU A N 1
ATOM 700 C CA . LEU A 1 90 ? -2.748 -10.648 3.943 1 98.38 90 LEU A CA 1
ATOM 701 C C . LEU A 1 90 ? -3.182 -9.461 4.793 1 98.38 90 LEU A C 1
ATOM 703 O O . LEU A 1 90 ? -3.652 -9.641 5.922 1 98.38 90 LEU A O 1
ATOM 707 N N . LEU A 1 91 ? -2.992 -8.281 4.309 1 98.62 91 LEU A N 1
ATOM 708 C CA . LEU A 1 91 ? -3.463 -7.039 4.902 1 98.62 91 LEU A CA 1
ATOM 709 C C . LEU A 1 91 ? -4.625 -6.457 4.105 1 98.62 91 LEU A C 1
ATOM 711 O O . LEU A 1 91 ? -4.551 -6.355 2.877 1 98.62 91 LEU A O 1
ATOM 715 N N . GLU A 1 92 ? -5.676 -6.082 4.812 1 98.81 92 GLU A N 1
ATOM 716 C CA . GLU A 1 92 ? -6.891 -5.652 4.117 1 98.81 92 GLU A CA 1
ATOM 717 C C . GLU A 1 92 ? -7.301 -4.246 4.543 1 98.81 92 GLU A C 1
ATOM 719 O O . GLU A 1 92 ? -7.207 -3.895 5.719 1 98.81 92 GLU A O 1
ATOM 724 N N . PHE A 1 93 ? -7.828 -3.471 3.576 1 98.81 93 PHE A N 1
ATOM 725 C CA . PHE A 1 93 ? -8.125 -2.072 3.859 1 98.81 93 PHE A CA 1
ATOM 726 C C . PHE A 1 93 ? -9.359 -1.615 3.086 1 98.81 93 PHE A C 1
ATOM 728 O O . PHE A 1 93 ? -9.617 -2.096 1.98 1 98.81 93 PHE A O 1
ATOM 735 N N . ASP A 1 94 ? -10.039 -0.633 3.674 1 98.62 94 ASP A N 1
ATOM 736 C CA . ASP A 1 94 ? -10.938 0.238 2.924 1 98.62 94 ASP A CA 1
ATOM 737 C C . ASP A 1 94 ? -10.211 1.479 2.418 1 98.62 94 ASP A C 1
ATOM 739 O O . ASP A 1 94 ? -9.406 2.07 3.141 1 98.62 94 ASP A O 1
ATOM 743 N N . VAL A 1 95 ? -10.508 1.852 1.169 1 98.38 95 VAL A N 1
ATOM 744 C CA . VAL A 1 95 ? -9.992 3.125 0.67 1 98.38 95 VAL A CA 1
ATOM 745 C C . VAL A 1 95 ? -10.875 4.266 1.174 1 98.38 95 VAL A C 1
ATOM 747 O O . VAL A 1 95 ? -12.008 4.426 0.728 1 98.38 95 VAL A O 1
ATOM 750 N N . VAL A 1 96 ? -10.32 5.086 2.061 1 97.62 96 VAL A N 1
ATOM 751 C CA . VAL A 1 96 ? -11.07 6.164 2.699 1 97.62 96 VAL A CA 1
ATOM 752 C C . VAL A 1 96 ? -10.992 7.426 1.849 1 97.62 96 VAL A C 1
ATOM 754 O O . VAL A 1 96 ? -11.969 8.172 1.735 1 97.62 96 VAL A O 1
ATOM 757 N N . LEU A 1 97 ? -9.836 7.68 1.363 1 95.69 97 LEU A N 1
ATOM 758 C CA . LEU A 1 97 ? -9.531 8.789 0.461 1 95.69 97 LEU A CA 1
ATOM 759 C C . LEU A 1 97 ? -8.688 8.312 -0.717 1 95.69 97 LEU A C 1
ATOM 761 O O . LEU A 1 97 ? -7.828 7.445 -0.561 1 95.69 97 LEU A O 1
ATOM 765 N N . ASP A 1 98 ? -8.961 8.766 -1.828 1 95.81 98 ASP A N 1
ATOM 766 C CA . ASP A 1 98 ? -8.203 8.539 -3.057 1 95.81 98 ASP A CA 1
ATOM 767 C C . ASP A 1 98 ? -7.992 9.836 -3.822 1 95.81 98 ASP A C 1
ATOM 769 O O . ASP A 1 98 ? -8.914 10.352 -4.457 1 95.81 98 ASP A O 1
ATOM 773 N N . VAL A 1 99 ? -6.781 10.398 -3.762 1 93.19 99 VAL A N 1
ATOM 774 C CA . VAL A 1 99 ? -6.461 11.68 -4.379 1 93.19 99 VAL A CA 1
ATOM 775 C C . VAL A 1 99 ? -5.418 11.477 -5.477 1 93.19 99 VAL A C 1
ATOM 777 O O . VAL A 1 99 ? -4.371 10.875 -5.246 1 93.19 99 VAL A O 1
ATOM 780 N N . LYS A 1 100 ? -5.688 11.961 -6.609 1 92.81 100 LYS A N 1
ATOM 781 C CA . LYS A 1 100 ? -4.766 11.883 -7.742 1 92.81 100 LYS A CA 1
ATOM 782 C C . LYS A 1 100 ? -4.164 13.25 -8.055 1 92.81 100 LYS A C 1
ATOM 784 O O . LYS A 1 100 ? -4.762 14.281 -7.75 1 92.81 100 LYS A O 1
ATOM 789 N N . ALA A 1 101 ? -2.979 13.109 -8.617 1 91.62 101 ALA A N 1
ATOM 790 C CA . ALA A 1 101 ? -2.355 14.344 -9.086 1 91.62 101 ALA A CA 1
ATOM 791 C C . ALA A 1 101 ? -3.285 15.109 -10.023 1 91.62 101 ALA A C 1
ATOM 793 O O . ALA A 1 101 ? -4.004 14.5 -10.828 1 91.62 101 ALA A O 1
ATOM 794 N N . GLN A 1 102 ? -3.281 16.328 -9.711 1 81 102 GLN A N 1
ATOM 795 C CA . GLN A 1 102 ? -4.055 17.172 -10.617 1 81 102 GLN A CA 1
ATOM 796 C C . GLN A 1 102 ? -3.283 17.453 -11.906 1 81 102 GLN A C 1
ATOM 798 O O . GLN A 1 102 ? -2.07 17.672 -11.875 1 81 102 GLN A O 1
ATOM 803 N N . ALA A 1 103 ? -3.754 17.156 -13.016 1 63.88 103 ALA A N 1
ATOM 804 C CA . ALA A 1 103 ? -3.145 17.469 -14.305 1 63.88 103 ALA A CA 1
ATOM 805 C C . ALA A 1 103 ? -2.779 18.938 -14.406 1 63.88 103 ALA A C 1
ATOM 807 O O . ALA A 1 103 ? -3.443 19.797 -13.805 1 63.88 103 ALA A O 1
ATOM 808 N N . MET B 1 1 ? 11.547 4.953 -12.758 1 85.25 1 MET B N 1
ATOM 809 C CA . MET B 1 1 ? 10.75 4.008 -11.969 1 85.25 1 MET B CA 1
ATOM 810 C C . MET B 1 1 ? 10.023 4.715 -10.836 1 85.25 1 MET B C 1
ATOM 812 O O . MET B 1 1 ? 10.625 5.504 -10.102 1 85.25 1 MET B O 1
ATOM 816 N N . SER B 1 2 ? 8.773 4.609 -10.727 1 97.19 2 SER B N 1
ATOM 817 C CA . SER B 1 2 ? 8.07 5.309 -9.664 1 97.19 2 SER B CA 1
ATOM 818 C C . SER B 1 2 ? 8.305 4.645 -8.312 1 97.19 2 SER B C 1
ATOM 820 O O . SER B 1 2 ? 8.844 3.539 -8.242 1 97.19 2 SER B O 1
ATOM 822 N N . ILE B 1 3 ? 8.094 5.41 -7.277 1 98.69 3 ILE B N 1
ATOM 823 C CA . ILE B 1 3 ? 8.297 4.887 -5.93 1 98.69 3 ILE B CA 1
ATOM 824 C C . ILE B 1 3 ? 7.023 5.07 -5.105 1 98.69 3 ILE B C 1
ATOM 826 O O . ILE B 1 3 ? 6.184 5.914 -5.43 1 98.69 3 ILE B O 1
ATOM 830 N N . VAL B 1 4 ? 6.926 4.227 -4.133 1 98.75 4 VAL B N 1
ATOM 831 C CA . VAL B 1 4 ? 5.812 4.293 -3.193 1 98.75 4 VAL B CA 1
ATOM 832 C C . VAL B 1 4 ? 6.344 4.5 -1.777 1 98.75 4 VAL B C 1
ATOM 834 O O . VAL B 1 4 ? 7.328 3.875 -1.381 1 98.75 4 VAL B O 1
ATOM 837 N N . LYS B 1 5 ? 5.77 5.453 -1.073 1 98.5 5 LYS B N 1
ATOM 838 C CA . LYS B 1 5 ? 5.965 5.656 0.36 1 98.5 5 LYS B CA 1
ATOM 839 C C . LYS B 1 5 ? 4.684 5.359 1.137 1 98.5 5 LYS B C 1
ATOM 841 O O . LYS B 1 5 ? 3.627 5.91 0.83 1 98.5 5 LYS B O 1
ATOM 846 N N . ILE B 1 6 ? 4.789 4.391 2.055 1 98.62 6 ILE B N 1
ATOM 847 C CA . ILE B 1 6 ? 3.658 4.102 2.934 1 98.62 6 ILE B CA 1
ATOM 848 C C . ILE B 1 6 ? 3.982 4.551 4.355 1 98.62 6 ILE B C 1
ATOM 850 O O . ILE B 1 6 ? 4.93 4.051 4.973 1 98.62 6 ILE B O 1
ATOM 854 N N . ASN B 1 7 ? 3.246 5.531 4.836 1 97.75 7 ASN B N 1
ATOM 855 C CA . ASN B 1 7 ? 3.291 5.84 6.262 1 97.75 7 ASN B CA 1
ATOM 856 C C . ASN B 1 7 ? 2.277 5.016 7.047 1 97.75 7 ASN B C 1
ATOM 858 O O . ASN B 1 7 ? 1.068 5.211 6.906 1 97.75 7 ASN B O 1
ATOM 862 N N . ALA B 1 8 ? 2.752 4.074 7.844 1 98.31 8 ALA B N 1
ATOM 863 C CA . ALA B 1 8 ? 1.9 3.256 8.703 1 98.31 8 ALA B CA 1
ATOM 864 C C . ALA B 1 8 ? 1.69 3.92 10.062 1 98.31 8 ALA B C 1
ATOM 866 O O . ALA B 1 8 ? 2.619 4.004 10.867 1 98.31 8 ALA B O 1
ATOM 867 N N . ILE B 1 9 ? 0.471 4.312 10.305 1 97.62 9 ILE B N 1
ATOM 868 C CA . ILE B 1 9 ? 0.218 5.152 11.469 1 97.62 9 ILE B CA 1
ATOM 869 C C . ILE B 1 9 ? -0.623 4.383 12.484 1 97.62 9 ILE B C 1
ATOM 871 O O . ILE B 1 9 ? -1.626 3.76 12.125 1 97.62 9 ILE B O 1
ATOM 875 N N . THR B 1 10 ? -0.146 4.363 13.727 1 97.88 10 THR B N 1
ATOM 876 C CA . THR B 1 10 ? -0.9 3.787 14.836 1 97.88 10 THR B CA 1
ATOM 877 C C . THR B 1 10 ? -1.928 4.785 15.359 1 97.88 10 THR B C 1
ATOM 879 O O . THR B 1 10 ? -1.572 5.891 15.773 1 97.88 10 THR B O 1
ATOM 882 N N . VAL B 1 11 ? -3.137 4.371 15.273 1 97 11 VAL B N 1
ATOM 883 C CA . VAL B 1 11 ? -4.246 5.223 15.703 1 97 11 VAL B CA 1
ATOM 884 C C . VAL B 1 11 ? -5.008 4.547 16.844 1 97 11 VAL B C 1
ATOM 886 O O . VAL B 1 11 ? -5.504 3.426 16.688 1 97 11 VAL B O 1
ATOM 889 N N . PRO B 1 12 ? -5.078 5.191 17.969 1 94.62 12 PRO B N 1
ATOM 890 C CA . PRO B 1 12 ? -5.828 4.602 19.078 1 94.62 12 PRO B CA 1
ATOM 891 C C . PRO B 1 12 ? -7.285 4.312 18.734 1 94.62 12 PRO B C 1
ATOM 893 O O . PRO B 1 12 ? -7.867 5.004 17.891 1 94.62 12 PRO B O 1
ATOM 896 N N . GLU B 1 13 ? -7.742 3.305 19.5 1 92.06 13 GLU B N 1
ATOM 897 C CA . GLU B 1 13 ? -9.141 2.953 19.297 1 92.06 13 GLU B CA 1
ATOM 898 C C . GLU B 1 13 ? -10.047 4.172 19.484 1 92.06 13 GLU B C 1
ATOM 900 O O . GLU B 1 13 ? -9.859 4.961 20.406 1 92.06 13 GLU B O 1
ATOM 905 N N . GLY B 1 14 ? -10.961 4.391 18.531 1 92.94 14 GLY B N 1
ATOM 906 C CA . GLY B 1 14 ? -11.93 5.477 18.641 1 92.94 14 GLY B CA 1
ATOM 907 C C . GLY B 1 14 ? -11.461 6.754 17.969 1 92.94 14 GLY B C 1
ATOM 908 O O . GLY B 1 14 ? -12.219 7.715 17.859 1 92.94 14 GLY B O 1
ATOM 909 N N . SER B 1 15 ? -10.234 6.75 17.469 1 94.75 15 SER B N 1
ATOM 910 C CA . SER B 1 15 ? -9.688 7.98 16.922 1 94.75 15 SER B CA 1
ATOM 911 C C . SER B 1 15 ? -9.648 7.934 15.391 1 94.75 15 SER B C 1
ATOM 913 O O . SER B 1 15 ? -9.148 8.859 14.75 1 94.75 15 SER B O 1
ATOM 915 N N . GLY B 1 16 ? -10.125 6.922 14.828 1 95.5 16 GLY B N 1
ATOM 916 C CA . GLY B 1 16 ? -10.078 6.742 13.383 1 95.5 16 GLY B CA 1
ATOM 917 C C . GLY B 1 16 ? -10.828 7.824 12.625 1 95.5 16 GLY B C 1
ATOM 918 O O . GLY B 1 16 ? -10.305 8.383 11.656 1 95.5 16 GLY B O 1
ATOM 919 N N . GLU B 1 17 ? -12 8.133 13.078 1 95.25 17 GLU B N 1
ATOM 920 C CA . GLU B 1 17 ? -12.836 9.117 12.406 1 95.25 17 GLU B CA 1
ATOM 921 C C . GLU B 1 17 ? -12.164 10.492 12.391 1 95.25 17 GLU B C 1
ATOM 923 O O . GLU B 1 17 ? -12.211 11.195 11.383 1 95.25 17 GLU B O 1
ATOM 928 N N . GLU B 1 18 ? -11.641 10.844 13.531 1 94.5 18 GLU B N 1
ATOM 929 C CA . GLU B 1 18 ? -10.953 12.125 13.602 1 94.5 18 GLU B CA 1
ATOM 930 C C . GLU B 1 18 ? -9.758 12.164 12.641 1 94.5 18 GLU B C 1
ATOM 932 O O . GLU B 1 18 ? -9.539 13.164 11.953 1 94.5 18 GLU B O 1
ATOM 937 N N . LEU B 1 19 ? -9.008 11.117 12.594 1 95 19 LEU B N 1
ATOM 938 C CA . LEU B 1 19 ? -7.895 11.031 11.648 1 95 19 LEU B CA 1
ATOM 939 C C . LEU B 1 19 ? -8.375 11.25 10.219 1 95 19 LEU B C 1
ATOM 941 O O . LEU B 1 19 ? -7.801 12.055 9.484 1 95 19 LEU B O 1
ATOM 945 N N . GLU B 1 20 ? -9.383 10.523 9.836 1 96.25 20 GLU B N 1
ATOM 946 C CA . GLU B 1 20 ? -9.906 10.586 8.477 1 96.25 20 GLU B CA 1
ATOM 947 C C . GLU B 1 20 ? -10.391 11.992 8.133 1 96.25 20 GLU B C 1
ATOM 949 O O . GLU B 1 20 ? -10.172 12.477 7.023 1 96.25 20 GLU B O 1
ATOM 954 N N . ARG B 1 21 ? -10.992 12.648 9.07 1 92.88 21 ARG B N 1
ATOM 955 C CA . ARG B 1 21 ? -11.453 14.023 8.867 1 92.88 21 ARG B CA 1
ATOM 956 C C . ARG B 1 21 ? -10.289 14.961 8.594 1 92.88 21 ARG B C 1
ATOM 958 O O . ARG B 1 21 ? -10.359 15.812 7.707 1 92.88 21 ARG B O 1
ATOM 965 N N . ARG B 1 22 ? -9.305 14.781 9.328 1 90.31 22 ARG B N 1
ATOM 966 C CA . ARG B 1 22 ? -8.141 15.648 9.172 1 90.31 22 ARG B CA 1
ATOM 967 C C . ARG B 1 22 ? -7.5 15.453 7.801 1 90.31 22 ARG B C 1
ATOM 969 O O . ARG B 1 22 ? -7.098 16.422 7.152 1 90.31 22 ARG B O 1
ATOM 976 N N . PHE B 1 23 ? -7.336 14.25 7.422 1 90.75 23 PHE B N 1
ATOM 977 C CA . PHE B 1 23 ? -6.734 13.969 6.121 1 90.75 23 PHE B CA 1
ATOM 978 C C . PHE B 1 23 ? -7.602 14.516 4.996 1 90.75 23 PHE B C 1
ATOM 980 O O . PHE B 1 23 ? -7.082 15.023 3.998 1 90.75 23 PHE B O 1
ATOM 987 N N . ALA B 1 24 ? -8.891 14.398 5.121 1 89.25 24 ALA B N 1
ATOM 988 C CA . ALA B 1 24 ? -9.805 14.93 4.105 1 89.25 24 ALA B CA 1
ATOM 989 C C . ALA B 1 24 ? -9.609 16.422 3.922 1 89.25 24 ALA B C 1
ATOM 991 O O . ALA B 1 24 ? -9.719 16.938 2.807 1 89.25 24 ALA B O 1
ATOM 992 N N . GLY B 1 25 ? -9.312 17.125 4.957 1 84 25 GLY B N 1
ATOM 993 C CA . GLY B 1 25 ? -9.125 18.578 4.91 1 84 25 GLY B CA 1
ATOM 994 C C . GLY B 1 25 ? -7.809 18.984 4.277 1 84 25 GLY B C 1
ATOM 995 O O . GLY B 1 25 ? -7.668 20.109 3.785 1 84 25 GLY B O 1
ATOM 996 N N . ASN B 1 26 ? -6.82 18.078 4.254 1 80.56 26 ASN B N 1
ATOM 997 C CA . ASN B 1 26 ? -5.477 18.422 3.799 1 80.56 26 ASN B CA 1
ATOM 998 C C . ASN B 1 26 ? -5.176 17.797 2.434 1 80.56 26 ASN B C 1
ATOM 1000 O O . ASN B 1 26 ? -4.145 18.094 1.831 1 80.56 26 ASN B O 1
ATOM 1004 N N . ALA B 1 27 ? -6.008 17 1.945 1 76.62 27 ALA B N 1
ATOM 1005 C CA . ALA B 1 27 ? -5.77 16.203 0.745 1 76.62 27 ALA B CA 1
ATOM 1006 C C . ALA B 1 27 ? -5.539 17.094 -0.47 1 76.62 27 ALA B C 1
ATOM 1008 O O . ALA B 1 27 ? -4.727 16.766 -1.341 1 76.62 27 ALA B O 1
ATOM 1009 N N . SER B 1 28 ? -6.094 18.203 -0.54 1 76.5 28 SER B N 1
ATOM 1010 C CA . SER B 1 28 ? -6.012 19.078 -1.705 1 76.5 28 SER B CA 1
ATOM 1011 C C . SER B 1 28 ? -4.633 19.719 -1.817 1 76.5 28 SER B C 1
ATOM 1013 O O . SER B 1 28 ? -4.195 20.078 -2.914 1 76.5 28 SER B O 1
ATOM 1015 N N . LYS B 1 29 ? -3.871 19.812 -0.814 1 79.38 29 LYS B N 1
ATOM 1016 C CA . LYS B 1 29 ? -2.611 20.547 -0.804 1 79.38 29 LYS B CA 1
ATOM 1017 C C . LYS B 1 29 ? -1.507 19.766 -1.506 1 79.38 29 LYS B C 1
ATOM 1019 O O . LYS B 1 29 ? -0.587 20.359 -2.078 1 79.38 29 LYS B O 1
ATOM 1024 N N . ILE B 1 30 ? -1.637 18.531 -1.606 1 84.25 30 ILE B N 1
ATOM 1025 C CA . ILE B 1 30 ? -0.539 17.703 -2.1 1 84.25 30 ILE B CA 1
ATOM 1026 C C . ILE B 1 30 ? -0.73 17.438 -3.59 1 84.25 30 ILE B C 1
ATOM 1028 O O . ILE B 1 30 ? 0.219 17.062 -4.289 1 84.25 30 ILE B O 1
ATOM 1032 N N . SER B 1 31 ? -1.892 17.656 -4.113 1 87.38 31 SER B N 1
ATOM 1033 C CA . SER B 1 31 ? -2.25 17.234 -5.465 1 87.38 31 SER B CA 1
ATOM 1034 C C . SER B 1 31 ? -1.503 18.047 -6.516 1 87.38 31 SER B C 1
ATOM 1036 O O . SER B 1 31 ? -1.436 17.656 -7.68 1 87.38 31 SER B O 1
ATOM 1038 N N . GLN B 1 32 ? -0.864 19.125 -6.086 1 87.62 32 GLN B N 1
ATOM 1039 C CA . GLN B 1 32 ? -0.214 20 -7.059 1 87.62 32 GLN B CA 1
ATOM 1040 C C . GLN B 1 32 ? 1.306 19.906 -6.949 1 87.62 32 GLN B C 1
ATOM 1042 O O . GLN B 1 32 ? 2.027 20.609 -7.668 1 87.62 32 GLN B O 1
ATOM 1047 N N . VAL B 1 33 ? 1.703 19.109 -6.16 1 90.38 33 VAL B N 1
ATOM 1048 C CA . VAL B 1 33 ? 3.143 18.969 -5.961 1 90.38 33 VAL B CA 1
ATOM 1049 C C . VAL B 1 33 ? 3.768 18.25 -7.152 1 90.38 33 VAL B C 1
ATOM 1051 O O . VAL B 1 33 ? 3.311 17.172 -7.543 1 90.38 33 VAL B O 1
ATOM 1054 N N . PRO B 1 34 ? 4.82 18.859 -7.727 1 93.5 34 PRO B N 1
ATOM 1055 C CA . PRO B 1 34 ? 5.484 18.203 -8.852 1 93.5 34 PRO B CA 1
ATOM 1056 C C . PRO B 1 34 ? 5.969 16.797 -8.508 1 93.5 34 PRO B C 1
ATOM 1058 O O . PRO B 1 34 ? 6.578 16.578 -7.457 1 93.5 34 PRO B O 1
ATOM 1061 N N . GLY B 1 35 ? 5.699 15.891 -9.461 1 95.62 35 GLY B N 1
ATOM 1062 C CA . GLY B 1 35 ? 6.152 14.523 -9.297 1 95.62 35 GLY B CA 1
ATOM 1063 C C . GLY B 1 35 ? 5.203 13.672 -8.461 1 95.62 35 GLY B C 1
ATOM 1064 O O . GLY B 1 35 ? 5.363 12.453 -8.375 1 95.62 35 GLY B O 1
ATOM 1065 N N . PHE B 1 36 ? 4.266 14.336 -7.855 1 95.56 36 PHE B N 1
ATOM 1066 C CA . PHE B 1 36 ? 3.223 13.625 -7.125 1 95.56 36 PHE B CA 1
ATOM 1067 C C . PHE B 1 36 ? 2.314 12.859 -8.078 1 95.56 36 PHE B C 1
ATOM 1069 O O . PHE B 1 36 ? 1.87 13.406 -9.094 1 95.56 36 PHE B O 1
ATOM 1076 N N . VAL B 1 37 ? 2.076 11.531 -7.762 1 96.69 37 VAL B N 1
ATOM 1077 C CA . VAL B 1 37 ? 1.23 10.711 -8.617 1 96.69 37 VAL B CA 1
ATOM 1078 C C . VAL B 1 37 ? -0.135 10.508 -7.965 1 96.69 37 VAL B C 1
ATOM 1080 O O . VAL B 1 37 ? -1.171 10.656 -8.617 1 96.69 37 VAL B O 1
ATOM 1083 N N . GLY B 1 38 ? -0.125 10.25 -6.652 1 95.25 38 GLY B N 1
ATOM 1084 C CA . GLY B 1 38 ? -1.386 10.062 -5.953 1 95.25 38 GLY B CA 1
ATOM 1085 C C . GLY B 1 38 ? -1.208 9.633 -4.508 1 95.25 38 GLY B C 1
ATOM 1086 O O . GLY B 1 38 ? -0.096 9.32 -4.082 1 95.25 38 GLY B O 1
ATOM 1087 N N . PHE B 1 39 ? -2.299 9.688 -3.896 1 93.69 39 PHE B N 1
ATOM 1088 C CA . PHE B 1 39 ? -2.328 9.375 -2.473 1 93.69 39 PHE B CA 1
ATOM 1089 C C . PHE B 1 39 ? -3.619 8.656 -2.102 1 93.69 39 PHE B C 1
ATOM 1091 O O . PHE B 1 39 ? -4.68 8.953 -2.652 1 93.69 39 PHE B O 1
ATOM 1098 N N . GLN B 1 40 ? -3.555 7.605 -1.219 1 97.12 40 GLN B N 1
ATOM 1099 C CA . GLN B 1 40 ? -4.73 6.973 -0.629 1 97.12 40 GLN B CA 1
ATOM 1100 C C . GLN B 1 40 ? -4.594 6.863 0.887 1 97.12 40 GLN B C 1
ATOM 1102 O O . GLN B 1 40 ? -3.514 6.559 1.398 1 97.12 40 GLN B O 1
ATOM 1107 N N . LEU B 1 41 ? -5.645 7.25 1.572 1 97.56 41 LEU B N 1
ATOM 1108 C CA . LEU B 1 41 ? -5.785 6.867 2.975 1 97.56 41 LEU B CA 1
ATOM 1109 C C . LEU B 1 41 ? -6.504 5.531 3.10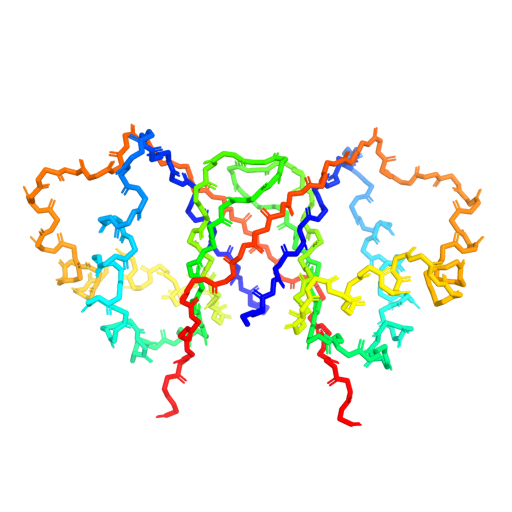4 1 97.56 41 LEU B C 1
ATOM 1111 O O . LEU B 1 41 ? -7.648 5.391 2.67 1 97.56 41 LEU B O 1
ATOM 1115 N N . LEU B 1 42 ? -5.84 4.527 3.723 1 98.5 42 LEU B N 1
ATOM 1116 C CA . LEU B 1 42 ? -6.344 3.162 3.822 1 98.5 42 LEU B CA 1
ATOM 1117 C C . LEU B 1 42 ? -6.68 2.809 5.266 1 98.5 42 LEU B C 1
ATOM 1119 O O . LEU B 1 42 ? -5.805 2.844 6.137 1 98.5 42 LEU B O 1
ATOM 1123 N N . ARG B 1 43 ? -7.91 2.516 5.52 1 98.5 43 ARG B N 1
ATOM 1124 C CA . ARG B 1 43 ? -8.359 2.08 6.84 1 98.5 43 ARG B CA 1
ATOM 1125 C C . ARG B 1 43 ? -8.242 0.566 6.984 1 98.5 43 ARG B C 1
ATOM 1127 O O . ARG B 1 43 ? -8.812 -0.184 6.188 1 98.5 43 ARG B O 1
ATOM 1134 N N . PRO B 1 44 ? -7.527 0.138 8.023 1 98.31 44 PRO B N 1
ATOM 1135 C CA . PRO B 1 44 ? -7.398 -1.312 8.188 1 98.31 44 PRO B CA 1
ATOM 1136 C C . PRO B 1 44 ? -8.727 -1.992 8.508 1 98.31 44 PRO B C 1
ATOM 1138 O O . PRO B 1 44 ? -9.508 -1.479 9.32 1 98.31 44 PRO B O 1
ATOM 1141 N N . THR B 1 45 ? -8.906 -3.178 7.902 1 98.06 45 THR B N 1
ATOM 1142 C CA . THR B 1 45 ? -10.125 -3.924 8.172 1 98.06 45 THR B CA 1
ATOM 1143 C C . THR B 1 45 ? -9.805 -5.34 8.641 1 98.06 45 THR B C 1
ATOM 1145 O O . THR B 1 45 ? -10.648 -6.004 9.25 1 98.06 45 THR B O 1
ATOM 1148 N N . ALA B 1 46 ? -8.672 -5.891 8.328 1 97.88 46 ALA B N 1
ATOM 1149 C CA . ALA B 1 46 ? -8.219 -7.203 8.789 1 97.88 46 ALA B CA 1
ATOM 1150 C C . ALA B 1 46 ? -6.723 -7.387 8.531 1 97.88 46 ALA B C 1
ATOM 1152 O O . ALA B 1 46 ? -6.188 -6.871 7.547 1 97.88 46 ALA B O 1
ATOM 1153 N N . GLY B 1 47 ? -5.965 -8.125 9.398 1 97.56 47 GLY B N 1
ATOM 1154 C CA . GLY B 1 47 ? -4.57 -8.484 9.211 1 97.56 47 GLY B CA 1
ATOM 1155 C C . GLY B 1 47 ? -3.613 -7.367 9.594 1 97.56 47 GLY B C 1
ATOM 1156 O O . GLY B 1 47 ? -2.402 -7.586 9.68 1 97.56 47 GLY B O 1
ATOM 1157 N N . GLU B 1 48 ? -3.994 -6.152 9.734 1 97.06 48 GLU B N 1
ATOM 1158 C CA . GLU B 1 48 ? -3.285 -4.93 10.086 1 97.06 48 GLU B CA 1
ATOM 1159 C C . GLU B 1 48 ? -4.145 -4.031 10.977 1 97.06 48 GLU B C 1
ATOM 1161 O O . GLU B 1 48 ? -5.371 -4.039 10.875 1 97.06 48 GLU B O 1
ATOM 1166 N N . SER B 1 49 ? -3.469 -3.324 11.898 1 97.25 49 SER B N 1
ATOM 1167 C CA . SER B 1 49 ? -4.242 -2.441 12.766 1 97.25 49 SER B CA 1
ATOM 1168 C C . SER B 1 49 ? -3.939 -0.976 12.477 1 97.25 49 SER B C 1
ATOM 1170 O O . SER B 1 49 ? -4.695 -0.089 12.875 1 97.25 49 SER B O 1
ATOM 1172 N N . ARG B 1 50 ? -2.92 -0.799 11.836 1 98.06 50 ARG B N 1
ATOM 1173 C CA . ARG B 1 50 ? -2.514 0.571 11.539 1 98.06 50 ARG B CA 1
ATOM 1174 C C . ARG B 1 50 ? -3.205 1.084 10.281 1 98.06 50 ARG B C 1
ATOM 1176 O O . ARG B 1 50 ? -3.518 0.306 9.375 1 98.06 50 ARG B O 1
ATOM 1183 N N . TYR B 1 51 ? -3.408 2.383 10.258 1 98.62 51 TYR B N 1
ATOM 1184 C CA . TYR B 1 51 ? -3.76 3.045 9.008 1 98.62 51 TYR B CA 1
ATOM 1185 C C . TYR B 1 51 ? -2.553 3.141 8.086 1 98.62 51 TYR B C 1
ATOM 1187 O O . TYR B 1 51 ? -1.429 3.365 8.539 1 98.62 51 TYR B O 1
ATOM 1195 N N . PHE B 1 52 ? -2.797 2.986 6.801 1 98.69 52 PHE B N 1
ATOM 1196 C CA . PHE B 1 52 ? -1.743 3.223 5.82 1 98.69 52 PHE B CA 1
ATOM 1197 C C . PHE B 1 52 ? -2.031 4.48 5.008 1 98.69 52 PHE B C 1
ATOM 1199 O O . PHE B 1 52 ? -3.107 4.613 4.422 1 98.69 52 PHE B O 1
ATOM 1206 N N . VAL B 1 53 ? -1.129 5.398 5.023 1 97.12 53 VAL B N 1
ATOM 1207 C CA . VAL B 1 53 ? -1.096 6.492 4.059 1 97.12 53 VAL B CA 1
ATOM 1208 C C . VAL B 1 53 ? -0.198 6.121 2.883 1 97.12 53 VAL B C 1
ATOM 1210 O O . VAL B 1 53 ? 1.029 6.195 2.982 1 97.12 53 VAL B O 1
ATOM 1213 N N . PHE B 1 54 ? -0.853 5.727 1.802 1 98.12 54 PHE B N 1
ATOM 1214 C CA . PHE B 1 54 ? -0.172 5.297 0.586 1 98.12 54 PHE B CA 1
ATOM 1215 C C . PHE B 1 54 ? 0.057 6.477 -0.351 1 98.12 54 PHE B C 1
ATOM 1217 O O . PHE B 1 54 ? -0.895 7.141 -0.765 1 98.12 54 PHE B O 1
ATOM 1224 N N . THR B 1 55 ? 1.36 6.773 -0.691 1 97.31 55 THR B N 1
ATOM 1225 C CA . THR B 1 55 ? 1.67 7.836 -1.641 1 97.31 55 THR B CA 1
ATOM 1226 C C . THR B 1 55 ? 2.602 7.328 -2.736 1 97.31 55 THR B C 1
ATOM 1228 O O . THR B 1 55 ? 3.562 6.609 -2.457 1 97.31 55 THR B O 1
ATOM 1231 N N . GLU B 1 56 ? 2.295 7.66 -3.928 1 98.06 56 GLU B N 1
ATOM 1232 C CA . GLU B 1 56 ? 3.139 7.316 -5.066 1 98.06 56 GLU B CA 1
ATOM 1233 C C . GLU B 1 56 ? 3.732 8.562 -5.711 1 98.06 56 GLU B C 1
ATOM 1235 O O . GLU B 1 56 ? 3.047 9.578 -5.859 1 98.06 56 GLU B O 1
ATOM 1240 N N . TRP B 1 57 ? 5.016 8.461 -6.113 1 97.75 57 TRP B N 1
ATOM 1241 C CA . TRP B 1 57 ? 5.789 9.562 -6.688 1 97.75 57 TRP B CA 1
ATOM 1242 C C . TRP B 1 57 ? 6.535 9.102 -7.938 1 97.75 57 TRP B C 1
ATOM 1244 O O . TRP B 1 57 ? 6.91 7.934 -8.055 1 97.75 57 TRP B O 1
ATOM 1254 N N . GLU B 1 58 ? 6.77 10.023 -8.797 1 97.88 58 GLU B N 1
ATOM 1255 C CA . GLU B 1 58 ? 7.445 9.727 -10.055 1 97.88 58 GLU B CA 1
ATOM 1256 C C . GLU B 1 58 ? 8.891 9.305 -9.812 1 97.88 58 GLU B C 1
ATOM 1258 O O . GLU B 1 58 ? 9.477 8.586 -10.625 1 97.88 58 GLU B O 1
ATOM 1263 N N . SER B 1 59 ? 9.461 9.859 -8.797 1 97.69 59 SER B N 1
ATOM 1264 C CA . SER B 1 59 ? 10.852 9.547 -8.484 1 97.69 59 SER B CA 1
ATOM 1265 C C . SER B 1 59 ? 11.172 9.82 -7.016 1 97.69 59 SER B C 1
ATOM 1267 O O . SER B 1 59 ? 10.422 10.523 -6.336 1 97.69 59 SER B O 1
ATOM 1269 N N . GLU B 1 60 ? 12.281 9.219 -6.582 1 97.44 60 GLU B N 1
ATOM 1270 C CA . GLU B 1 60 ? 12.773 9.523 -5.242 1 97.44 60 GLU B CA 1
ATOM 1271 C C . GLU B 1 60 ? 13.086 11.008 -5.098 1 97.44 60 GLU B C 1
ATOM 1273 O O . GLU B 1 60 ? 12.82 11.609 -4.051 1 97.44 60 GLU B O 1
ATOM 1278 N N . GLU B 1 61 ? 13.633 11.609 -6.125 1 97.19 61 GLU B N 1
ATOM 1279 C CA . GLU B 1 61 ? 13.984 13.031 -6.09 1 97.19 61 GLU B CA 1
ATOM 1280 C C . GLU B 1 61 ? 12.75 13.898 -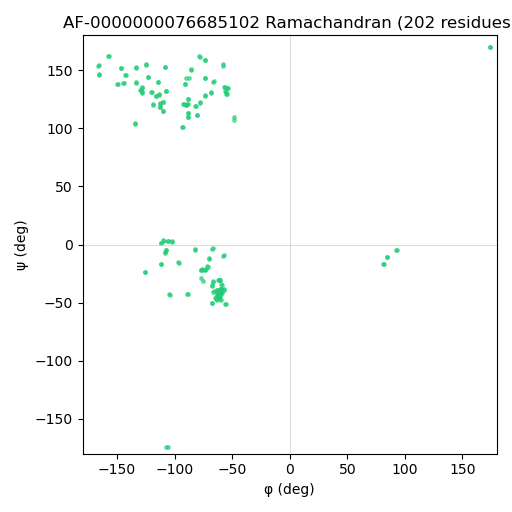5.871 1 97.19 61 GLU B C 1
ATOM 1282 O O . GLU B 1 61 ? 12.805 14.883 -5.129 1 97.19 61 GLU B O 1
ATOM 1287 N N . ALA B 1 62 ? 11.688 13.57 -6.578 1 96.25 62 ALA B N 1
ATOM 1288 C CA . ALA B 1 62 ? 10.445 14.328 -6.418 1 96.25 62 ALA B CA 1
ATOM 1289 C C . ALA B 1 62 ? 9.922 14.234 -4.988 1 96.25 62 ALA B C 1
ATOM 1291 O O . ALA B 1 62 ? 9.523 15.242 -4.398 1 96.25 62 ALA B O 1
ATOM 1292 N N . TYR B 1 63 ? 9.945 13.078 -4.465 1 96.38 63 TYR B N 1
ATOM 1293 C CA . TYR B 1 63 ? 9.516 12.867 -3.08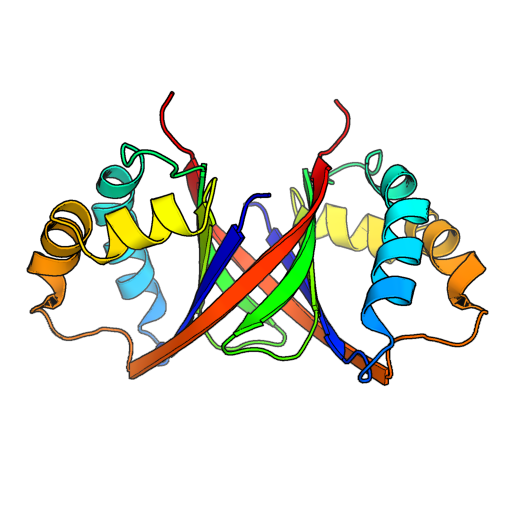6 1 96.38 63 TYR B CA 1
ATOM 1294 C C . TYR B 1 63 ? 10.375 13.672 -2.121 1 96.38 63 TYR B C 1
ATOM 1296 O O . TYR B 1 63 ? 9.852 14.359 -1.238 1 96.38 63 TYR B O 1
ATOM 1304 N N . ASP B 1 64 ? 11.656 13.594 -2.305 1 96.25 64 ASP B N 1
ATOM 1305 C CA . ASP B 1 64 ? 12.586 14.281 -1.424 1 96.25 64 ASP B CA 1
ATOM 1306 C C . ASP B 1 64 ? 12.398 15.797 -1.495 1 96.25 64 ASP B C 1
ATOM 1308 O O . ASP B 1 64 ? 12.484 16.484 -0.478 1 96.25 64 ASP B O 1
ATOM 1312 N N . ALA B 1 65 ? 12.211 16.297 -2.674 1 94.44 65 ALA B N 1
ATOM 1313 C CA . ALA B 1 65 ? 11.969 17.719 -2.852 1 94.44 65 ALA B CA 1
ATOM 1314 C C . ALA B 1 65 ? 10.734 18.172 -2.074 1 94.44 65 ALA B C 1
ATOM 1316 O O . ALA B 1 65 ? 10.734 19.25 -1.465 1 94.44 65 ALA B O 1
ATOM 1317 N N . TRP B 1 66 ? 9.727 17.375 -2.127 1 93.75 66 TRP B N 1
ATOM 1318 C CA . TRP B 1 66 ? 8.508 17.688 -1.39 1 93.75 66 TRP B CA 1
ATOM 1319 C C . TRP B 1 66 ? 8.742 17.609 0.114 1 93.75 66 TRP B C 1
ATOM 1321 O O . TRP B 1 66 ? 8.422 18.547 0.853 1 93.75 66 TRP B O 1
ATOM 1331 N N . ARG B 1 67 ? 9.305 16.516 0.524 1 93.38 67 ARG B N 1
ATOM 1332 C CA . ARG B 1 67 ? 9.469 16.219 1.945 1 93.38 67 ARG B CA 1
ATOM 1333 C C . ARG B 1 67 ? 10.336 17.281 2.621 1 93.38 67 ARG B C 1
ATOM 1335 O O . ARG B 1 67 ? 10.133 17.609 3.791 1 93.38 67 ARG B O 1
ATOM 1342 N N . ASN B 1 68 ? 11.25 17.844 1.876 1 91.81 68 ASN B N 1
ATOM 1343 C CA . ASN B 1 68 ? 12.188 18.812 2.428 1 91.81 68 ASN B CA 1
ATOM 1344 C C . ASN B 1 68 ? 11.797 20.25 2.068 1 91.81 68 ASN B C 1
ATOM 1346 O O . ASN B 1 68 ? 12.508 21.203 2.412 1 91.81 68 ASN B O 1
ATOM 1350 N N . GLY B 1 69 ? 10.75 20.406 1.421 1 86.44 69 GLY B N 1
ATOM 1351 C CA . GLY B 1 69 ? 10.383 21.703 0.896 1 86.44 69 GLY B CA 1
ATOM 1352 C C . GLY B 1 69 ? 9.25 22.359 1.663 1 86.44 69 GLY B C 1
ATOM 1353 O O . GLY B 1 69 ? 8.852 21.875 2.723 1 86.44 69 GLY B O 1
ATOM 1354 N N . HIS B 1 70 ? 8.836 23.484 1.118 1 76.94 70 HIS B N 1
ATOM 1355 C CA . HIS B 1 70 ? 7.836 24.344 1.741 1 76.94 70 HIS B CA 1
ATOM 1356 C C . HIS B 1 70 ? 6.469 23.656 1.773 1 76.94 70 HIS B C 1
ATOM 1358 O O . HIS B 1 70 ? 5.715 23.812 2.736 1 76.94 70 HIS B O 1
ATOM 1364 N N . ALA B 1 71 ? 6.234 22.938 0.763 1 75.88 71 ALA B N 1
ATOM 1365 C CA . ALA B 1 71 ? 4.922 22.297 0.65 1 75.88 71 ALA B CA 1
ATOM 1366 C C . ALA B 1 71 ? 4.664 21.359 1.818 1 75.88 71 ALA B C 1
ATOM 1368 O O . ALA B 1 71 ? 3.557 21.312 2.363 1 75.88 71 ALA B O 1
ATOM 1369 N N . PHE B 1 72 ? 5.668 20.672 2.131 1 81.94 72 PHE B N 1
ATOM 1370 C CA . PHE B 1 72 ? 5.57 19.781 3.277 1 81.94 72 PHE B CA 1
ATOM 1371 C C . PHE B 1 72 ? 5.34 20.562 4.562 1 81.94 72 PHE B C 1
ATOM 1373 O O . PHE B 1 72 ? 4.445 20.234 5.344 1 81.94 72 PHE B O 1
ATOM 1380 N N . LYS B 1 73 ? 6.094 21.578 4.742 1 77.44 73 LYS B N 1
ATOM 1381 C CA . LYS B 1 73 ? 5.98 22.391 5.945 1 77.44 73 LYS B CA 1
ATOM 1382 C C . LYS B 1 73 ? 4.594 23.031 6.051 1 77.44 73 LYS B C 1
ATOM 1384 O O . LYS B 1 73 ? 4.008 23.062 7.137 1 77.44 73 LYS B O 1
ATOM 1389 N N . LYS B 1 74 ? 4.109 23.453 5.008 1 74.25 74 LYS B N 1
ATOM 1390 C CA . LYS B 1 74 ? 2.797 24.094 4.977 1 74.25 74 LYS B CA 1
ATOM 1391 C C . LYS B 1 74 ? 1.693 23.094 5.324 1 74.25 74 LYS B C 1
ATOM 1393 O O . LYS B 1 74 ? 0.769 23.422 6.07 1 74.25 74 LYS B O 1
ATOM 1398 N N . SER B 1 75 ? 1.806 21.922 4.816 1 72.06 75 SER B N 1
ATOM 1399 C CA . SER B 1 75 ? 0.793 20.891 5.039 1 72.06 75 SER B CA 1
ATOM 1400 C C . SER B 1 75 ? 0.831 20.375 6.477 1 72.06 75 SER B C 1
ATOM 1402 O O . SER B 1 75 ? -0.164 19.844 6.977 1 72.06 75 SER B O 1
ATOM 1404 N N . HIS B 1 76 ? 1.947 20.609 7.168 1 74.25 76 HIS B N 1
ATOM 1405 C CA . HIS B 1 76 ? 2.1 20.062 8.516 1 74.25 76 HIS B CA 1
ATOM 1406 C C . HIS B 1 76 ? 2.102 21.172 9.562 1 74.25 76 HIS B C 1
ATOM 1408 O O . HIS B 1 76 ? 2.342 20.906 10.742 1 74.25 76 HIS B O 1
ATOM 1414 N N . GLU B 1 77 ? 1.954 22.391 9.117 1 63.56 77 GLU B N 1
ATOM 1415 C CA . GLU B 1 77 ? 1.91 23.531 10.016 1 63.56 77 GLU B CA 1
ATOM 1416 C C . GLU B 1 77 ? 0.798 23.391 11.047 1 63.56 77 GLU B C 1
ATOM 1418 O O . GLU B 1 77 ? 0.973 23.75 12.211 1 63.56 77 GLU B O 1
ATOM 1423 N N . GLY B 1 78 ? -0.294 22.875 10.625 1 58.19 78 GLY B N 1
ATOM 1424 C CA . GLY B 1 78 ? -1.411 22.797 11.547 1 58.19 78 GLY B CA 1
ATOM 1425 C C . GLY B 1 78 ? -1.346 21.594 12.469 1 58.19 78 GLY B C 1
ATOM 1426 O O . GLY B 1 78 ? -2.279 21.328 13.227 1 58.19 78 GLY B O 1
ATOM 1427 N N . GLU B 1 79 ? -0.328 20.75 12.234 1 58.12 79 GLU B N 1
ATOM 1428 C CA . GLU B 1 79 ? -0.218 19.516 13.016 1 58.12 79 GLU B CA 1
ATOM 1429 C C . GLU B 1 79 ? 0.108 19.828 14.477 1 58.12 79 GLU B C 1
ATOM 1431 O O . GLU B 1 79 ? 0.24 18.906 15.297 1 58.12 79 GLU B O 1
ATOM 1436 N N . ARG B 1 80 ? 0.337 21.141 14.836 1 57.31 80 ARG B N 1
ATOM 1437 C CA . ARG B 1 80 ? 0.582 21.516 16.234 1 57.31 80 ARG B CA 1
ATOM 1438 C C . ARG B 1 80 ? -0.568 21.078 17.125 1 57.31 80 ARG B C 1
ATOM 1440 O O . ARG B 1 80 ? -0.423 21.016 18.344 1 57.31 80 ARG B O 1
ATOM 1447 N N . LYS B 1 81 ? -1.62 20.641 16.609 1 63.31 81 LYS B N 1
ATOM 1448 C CA . LYS B 1 81 ? -2.703 20.156 17.453 1 63.31 81 LYS B CA 1
ATOM 1449 C C . LYS B 1 81 ? -2.412 18.75 17.953 1 63.31 81 LYS B C 1
ATOM 1451 O O . LYS B 1 81 ? -1.478 18.094 17.484 1 63.31 81 LYS B O 1
ATOM 1456 N N . ALA B 1 82 ? -3.074 18.328 18.969 1 75.19 82 ALA B N 1
ATOM 1457 C CA . ALA B 1 82 ? -2.928 17.031 19.625 1 75.19 82 ALA B CA 1
ATOM 1458 C C . ALA B 1 82 ? -2.928 15.898 18.594 1 75.19 82 ALA B C 1
ATOM 1460 O O . ALA B 1 82 ? -3.936 15.664 17.922 1 75.19 82 ALA B O 1
ATOM 1461 N N . PRO B 1 83 ? -1.779 15.359 18.406 1 84.38 83 PRO B N 1
ATOM 1462 C CA . PRO B 1 83 ? -1.717 14.281 17.422 1 84.38 83 PRO B CA 1
ATOM 1463 C C . PRO B 1 83 ? -2.715 13.164 17.703 1 84.38 83 PRO B C 1
ATOM 1465 O O . PRO B 1 83 ? -2.947 12.812 18.859 1 84.38 83 PRO B O 1
ATOM 1468 N N . VAL B 1 84 ? -3.451 12.82 16.672 1 90.62 84 VAL B N 1
ATOM 1469 C CA . VAL B 1 84 ? -4.383 11.703 16.75 1 90.62 84 VAL B CA 1
ATOM 1470 C C . VAL B 1 84 ? -3.609 10.383 16.688 1 90.62 84 VAL B C 1
ATOM 1472 O O . VAL B 1 84 ? -3.982 9.406 17.344 1 90.62 84 VAL B O 1
ATOM 1475 N N . SER B 1 85 ? -2.502 10.367 16 1 93.38 85 SER B N 1
ATOM 1476 C CA . SER B 1 85 ? -1.663 9.18 15.867 1 93.38 85 SER B CA 1
ATOM 1477 C C . SER B 1 85 ? -0.664 9.078 17.016 1 93.38 85 SER B C 1
ATOM 1479 O O . SER B 1 85 ? -0.183 10.094 17.516 1 93.38 85 SER B O 1
ATOM 1481 N N . THR B 1 86 ? -0.415 7.871 17.453 1 93.88 86 THR B N 1
ATOM 1482 C CA . THR B 1 86 ? 0.537 7.645 18.531 1 93.88 86 THR B CA 1
ATOM 1483 C C . THR B 1 86 ? 1.824 7.02 18 1 93.88 86 THR B C 1
ATOM 1485 O O . THR B 1 86 ? 2.746 6.738 18.766 1 93.88 86 THR B O 1
ATOM 1488 N N . GLY B 1 87 ? 1.912 6.688 16.812 1 94.38 87 GLY B N 1
ATOM 1489 C CA . GLY B 1 87 ? 3.094 6.125 16.188 1 94.38 87 GLY B CA 1
ATOM 1490 C C . GLY B 1 87 ? 3.018 6.133 14.672 1 94.38 87 GLY B C 1
ATOM 1491 O O . GLY B 1 87 ? 1.927 6.16 14.094 1 94.38 87 GLY B O 1
ATOM 1492 N N . ALA B 1 88 ? 4.168 6.145 14.125 1 95.56 88 ALA B N 1
ATOM 1493 C CA . ALA B 1 88 ? 4.266 6.117 12.672 1 95.56 88 ALA B CA 1
ATOM 1494 C C . ALA B 1 88 ? 5.547 5.418 12.219 1 95.56 88 ALA B C 1
ATOM 1496 O O . ALA B 1 88 ? 6.602 5.586 12.836 1 95.56 88 ALA B O 1
ATOM 1497 N N . GLU B 1 89 ? 5.418 4.605 11.211 1 97.62 89 GLU B N 1
ATOM 1498 C CA . GLU B 1 89 ? 6.547 3.961 10.547 1 97.62 89 GLU B CA 1
ATOM 1499 C C . GLU B 1 89 ? 6.496 4.184 9.039 1 97.62 89 GLU B C 1
ATOM 1501 O O . GLU B 1 89 ? 5.449 4.004 8.414 1 97.62 89 GLU B O 1
ATOM 1506 N N . LEU B 1 90 ? 7.609 4.586 8.5 1 98.38 90 LEU B N 1
ATOM 1507 C CA . LEU B 1 90 ? 7.703 4.809 7.066 1 98.38 90 LEU B CA 1
ATOM 1508 C C . LEU B 1 90 ? 8.195 3.557 6.352 1 98.38 90 LEU B C 1
ATOM 1510 O O . LEU B 1 90 ? 9.273 3.041 6.664 1 98.38 90 LEU B O 1
ATOM 1514 N N . LEU B 1 91 ? 7.426 3.055 5.445 1 98.62 91 LEU B N 1
ATOM 1515 C CA . LEU B 1 91 ? 7.777 1.949 4.562 1 98.62 91 LEU B CA 1
ATOM 1516 C C . LEU B 1 91 ? 8.016 2.443 3.141 1 98.62 91 LEU B C 1
ATOM 1518 O O . LEU B 1 91 ? 7.203 3.195 2.596 1 98.62 91 LEU B O 1
ATOM 1522 N N . GLU B 1 92 ? 9.117 1.999 2.566 1 98.81 92 GLU B N 1
ATOM 1523 C CA . GLU B 1 92 ? 9.5 2.537 1.264 1 98.81 92 GLU B CA 1
ATOM 1524 C C . GLU B 1 92 ? 9.656 1.424 0.232 1 98.81 92 GLU B C 1
ATOM 1526 O O . GLU B 1 92 ? 10.188 0.353 0.542 1 98.81 92 GLU B O 1
ATOM 1531 N N . PHE B 1 93 ? 9.266 1.732 -1.023 1 98.81 93 PHE B N 1
ATOM 1532 C CA . PHE B 1 93 ? 9.266 0.69 -2.043 1 98.81 93 PHE B CA 1
ATOM 1533 C C . PHE B 1 93 ? 9.602 1.268 -3.41 1 98.81 93 PHE B C 1
ATOM 1535 O O . PHE B 1 93 ? 9.289 2.424 -3.697 1 98.81 93 PHE B O 1
ATOM 1542 N N . ASP B 1 94 ? 10.188 0.395 -4.246 1 98.62 94 ASP B N 1
ATOM 1543 C CA . ASP B 1 94 ? 10.172 0.587 -5.695 1 98.62 94 ASP B CA 1
ATOM 1544 C C . ASP B 1 94 ? 8.961 -0.102 -6.328 1 98.62 94 ASP B C 1
ATOM 1546 O O . ASP B 1 94 ? 8.617 -1.225 -5.953 1 98.62 94 ASP B O 1
ATOM 1550 N N . VAL B 1 95 ? 8.344 0.591 -7.281 1 98.38 95 VAL B N 1
ATOM 1551 C CA . VAL B 1 95 ? 7.301 -0.06 -8.062 1 98.38 95 VAL B CA 1
ATOM 1552 C C . VAL B 1 95 ? 7.934 -0.92 -9.156 1 98.38 95 VAL B C 1
ATOM 1554 O O . VAL B 1 95 ? 8.477 -0.395 -10.133 1 98.38 95 VAL B O 1
ATOM 1557 N N . VAL B 1 96 ? 7.801 -2.234 -9.023 1 97.62 96 VAL B N 1
ATOM 1558 C CA . VAL B 1 96 ? 8.438 -3.18 -9.938 1 97.62 96 VAL B CA 1
ATOM 1559 C C . VAL B 1 96 ? 7.512 -3.463 -11.117 1 97.62 96 VAL B C 1
ATOM 1561 O O . VAL B 1 96 ? 7.969 -3.604 -12.258 1 97.62 96 VAL B O 1
ATOM 1564 N N . LEU B 1 97 ? 6.285 -3.627 -10.805 1 95.69 97 LEU B N 1
ATOM 1565 C CA . LEU B 1 97 ? 5.211 -3.834 -11.773 1 95.69 97 LEU B CA 1
ATOM 1566 C C . LEU B 1 97 ? 4.012 -2.949 -11.445 1 95.69 97 LEU B C 1
ATOM 1568 O O . LEU B 1 97 ? 3.707 -2.719 -10.273 1 95.69 97 LEU B O 1
ATOM 1572 N N . ASP B 1 98 ? 3.426 -2.418 -12.391 1 95.81 98 ASP B N 1
ATOM 1573 C CA . ASP B 1 98 ? 2.195 -1.638 -12.305 1 95.81 98 ASP B CA 1
ATOM 1574 C C . ASP B 1 98 ? 1.209 -2.045 -13.398 1 95.81 98 ASP B C 1
ATOM 1576 O O . ASP B 1 98 ? 1.383 -1.685 -14.562 1 95.81 98 ASP B O 1
ATOM 1580 N N . VAL B 1 99 ? 0.166 -2.807 -13.031 1 93.12 99 VAL B N 1
ATOM 1581 C CA . VAL B 1 99 ? -0.807 -3.334 -13.977 1 93.12 99 VAL B CA 1
ATOM 1582 C C . VAL B 1 99 ? -2.186 -2.744 -13.688 1 93.12 99 VAL B C 1
ATOM 1584 O O . VAL B 1 99 ? -2.666 -2.803 -12.555 1 93.12 99 VAL B O 1
ATOM 1587 N N . LYS B 1 100 ? -2.783 -2.211 -14.664 1 92.75 100 LYS B N 1
ATOM 1588 C CA . LYS B 1 100 ? -4.125 -1.648 -14.547 1 92.75 100 LYS B CA 1
ATOM 1589 C C . LYS B 1 100 ? -5.152 -2.523 -15.258 1 92.75 100 LYS B C 1
ATOM 1591 O O . LYS B 1 100 ? -4.816 -3.252 -16.188 1 92.75 100 LYS B O 1
ATOM 1596 N N . ALA B 1 101 ? -6.352 -2.383 -14.711 1 91.56 101 ALA B N 1
ATOM 1597 C CA . ALA B 1 101 ? -7.445 -3.076 -15.383 1 91.56 101 ALA B CA 1
ATOM 1598 C C . ALA B 1 101 ? -7.52 -2.678 -16.859 1 91.56 101 ALA B C 1
ATOM 1600 O O . ALA B 1 101 ? -7.289 -1.519 -17.203 1 91.56 101 ALA B O 1
ATOM 1601 N N . GLN B 1 102 ? -7.676 -3.713 -17.547 1 80.62 102 GLN B N 1
ATOM 1602 C CA . GLN B 1 102 ? -7.871 -3.439 -18.969 1 80.62 102 GLN B CA 1
ATOM 1603 C C . GLN B 1 102 ? -9.297 -2.969 -19.25 1 80.62 102 GLN B C 1
ATOM 1605 O O . GLN B 1 102 ? -10.25 -3.496 -18.672 1 80.62 102 GLN B O 1
ATOM 1610 N N . ALA B 1 103 ? -9.516 -1.856 -19.797 1 64.06 103 ALA B N 1
ATOM 1611 C CA . ALA B 1 103 ? -10.828 -1.352 -20.188 1 64.06 103 ALA B CA 1
ATOM 1612 C C . ALA B 1 103 ? -11.586 -2.383 -21.031 1 64.06 103 ALA B C 1
ATOM 1614 O O . ALA B 1 103 ? -10.969 -3.182 -21.734 1 64.06 103 ALA B O 1
#

InterPro domains:
  IPR007138 Antibiotic biosynthesis monooxygenase domain [PF03992] (3-77)
  IPR007138 Antibiotic biosynthesis monooxygenase domain [PS51725] (3-93)
  IPR011008 Dimeric alpha-beta barrel [SSF54909] (1-99)
  IPR050404 Heme-degrading monooxygenase [PTHR34474] (3-81)

Nearest PDB structures (foldseek):
  1iuj-assembly1_B  TM=8.920E-01  e=9.868E-10  Thermus thermophilus
  3gz7-assembly1_B  TM=8.080E-01  e=3.998E-06  Bordetella bronchiseptica
  2gff-assembly1_A  TM=7.561E-01  e=2.905E-06  Yersinia pestis
  1x7v-assembly3_C  TM=7.413E-01  e=9.781E-06  Pseudomonas aeruginosa
  4dpo-assembly1_B  TM=7.982E-01  e=2.898E-05  Methanosarcina mazei Go1

Foldseek 3Di:
DKKKKKKWFAADPPLVVVVVVLCVVLQVLCVPQPQWDDWDWADDDPPDHTIIIMTMGNDPVSVVCCCPDDSVCVSCVVVVPDDRTPDIDMDMGDDPDDDDDDD/DKKKKKKWFAADPPLVVVVVVLCVVLQVLCVPQPQWDDWDWADDDPPDHTIIIMTMGNDPVSVVCCCPDDSVCVSCVVVVPDDRTPDIDMDMGDDPDDDDDDD

Radius of gyration: 17.46 Å; Cα contacts (8 Å, |Δi|>4): 412; chains: 2; bounding box: 36×50×40 Å

Sequence (206 aa):
MSIVKINAITVPEGSGEELERRFAGNASKISQVPGFVGFQLLRPTAGESRYFVFTEWESEEAYDAWRNGHAFKKSHEGERKAPVSTGAELLEFDVVLDVKAQAMSIVKINAITVPEGSGEELERRFAGNASKISQVPGFVGFQLLRPTAGESRYFVFTEWESEEAYDAWRNGHAFKKSHEGERKAPVSTGAELLEFDVVLDVKAQA

Organism: NCBI:txid1408189

Solvent-accessible surface area (backbone atoms only — not comparable to full-atom values): 10904 Å² total; per-residue (Å²): 110,38,28,36,44,31,41,36,30,36,52,51,90,90,37,59,64,61,49,52,52,54,48,66,74,51,54,74,71,53,28,72,42,71,46,43,50,32,38,32,38,29,40,46,72,39,81,44,79,40,32,36,40,40,35,35,24,54,28,70,65,36,46,50,52,40,68,73,31,66,66,38,50,60,74,50,59,73,59,79,48,84,68,64,54,82,43,73,44,64,31,31,27,39,51,76,41,79,46,57,39,59,129,108,38,28,36,42,33,42,37,30,36,53,49,90,89,37,56,64,60,47,54,53,53,49,66,74,50,53,74,72,54,30,73,42,73,46,44,51,30,38,32,38,30,41,47,73,40,79,46,80,40,33,36,40,40,33,34,25,53,27,69,64,34,47,50,52,40,70,72,32,67,67,40,50,62,74,48,57,71,58,79,49,84,69,66,54,80,42,74,46,63,31,32,28,38,50,76,42,80,47,56,38,58,130

Secondary structure (DSSP, 8-state):
--EEEEEEEE--TT-HHHHHHHHHHHHHHHTTSTTEEEEEEEEEEES--SEEEEEEES-HHHHHHHHTSHHHHHHHGGGGS--S-SEEEEEEEEEEEEEE---/--EEEEEEEE--TT-HHHHHHHHHHHHHHHTTSTTEEEEEEEEEEES--SEEEEEEES-HHHHHHHHTSHHHHHHHGGGGS--S-SEEEEEEEEEEEEEE---

pLDDT: mean 90.81, std 10.28, range [57.12, 98.81]